Protein AF-0000000085154496 (afdb_homodimer)

Secondary structure (DSSP, 8-state):
--HHHHHHH--EEEEEEEE-TT--EEEEEEPPPEEEETTEEEEEEESSHHHHHHHH--EEEEEEEESSSTT-EEEEEEEEEEEE--HHHHHHH-----TTS-TTS-EEEEEEEEEEEEESSSS-B----/--HHHHHHH--EEEEEEEE-TT--EEEEEEPPPEEEETTEEEEEEESSHHHHHHHH--EEEEEEEESSSTT-EEEEEEEEEEEE--HHHHHHH-----TTS-TTS-EEEEEEEEEEEEESSSS-B----

Organism: Desulfotalea psychrophila (strain LSv54 / DSM 12343) (NCBI:txid177439)

Solvent-accessible surface area (backbone atoms only — not comparable to full-atom values): 13845 Å² total; per-residue (Å²): 79,46,60,58,64,53,59,72,72,54,57,60,50,26,34,39,29,30,24,31,82,86,44,52,33,46,70,42,77,39,72,81,67,48,64,75,51,59,50,27,36,30,43,82,38,53,93,44,68,65,48,57,18,42,76,65,22,45,28,23,17,39,40,36,40,35,65,65,65,89,76,34,43,34,31,33,32,33,36,55,74,46,77,41,78,47,69,70,63,52,57,72,64,49,75,74,64,57,83,74,59,58,86,79,62,68,60,32,38,39,30,28,38,53,77,41,41,29,37,46,62,76,83,51,70,51,60,68,83,77,45,60,58,64,53,59,72,74,54,56,60,52,28,35,40,29,30,24,30,82,86,45,52,32,46,70,42,77,38,75,83,66,47,65,75,50,58,50,27,34,30,41,81,39,53,93,44,68,65,48,56,17,41,74,64,22,44,30,23,18,40,39,36,41,35,66,65,66,88,75,34,43,34,31,34,32,31,3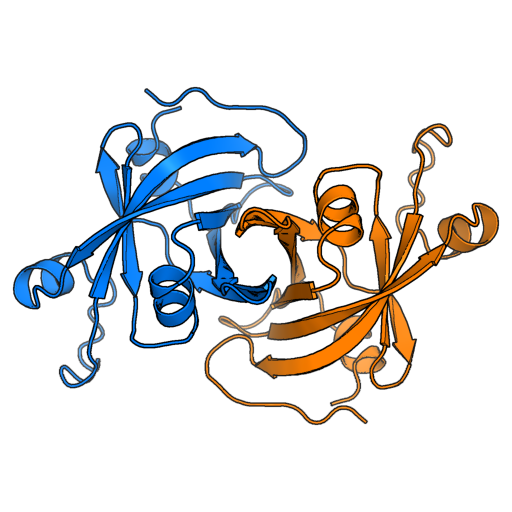6,55,74,48,77,42,78,47,69,70,62,51,57,73,65,48,74,74,63,57,84,74,59,58,85,79,62,66,61,34,39,38,32,28,37,53,75,43,38,29,35,46,61,77,81,50,69,53,60,68,83

Nearest PDB structures (foldseek):
  7kpz-assembly1_A  TM=7.756E-01  e=5.131E-07  Streptococcus sp.
  2ig6-assembly1_B  TM=7.114E-01  e=1.229E-04  Clostridium acetobutylicum
  2ig6-assembly1_A  TM=6.882E-01  e=1.046E-04  Clostridium acetobutylicum
  5jab-assembly2_D  TM=7.116E-01  e=4.228E-04  Mycobacterium tuberculosis H37Rv
  3u5w-assembly1_A-2  TM=7.038E-01  e=1.619E-03  Brucella abortus 2308

InterPro domains:
  IPR012349 FMN-binding split barrel [G3DSA:2.30.110.10] (1-121)

Structure (mmCIF, N/CA/C/O backbone):
data_AF-0000000085154496-model_v1
#
loop_
_entity.id
_entity.type
_entity.pdbx_description
1 polymer 'Uncharacterized protein'
#
loop_
_atom_site.group_PDB
_atom_site.id
_atom_site.type_symbol
_atom_site.label_atom_id
_atom_site.label_alt_id
_atom_site.label_comp_id
_atom_site.label_asym_id
_atom_site.label_entity_id
_atom_site.label_seq_id
_atom_site.pdbx_PDB_ins_code
_atom_site.Cartn_x
_atom_site.Cartn_y
_atom_site.Cartn_z
_atom_site.occupancy
_atom_site.B_iso_or_equiv
_atom_site.auth_seq_id
_atom_site.auth_comp_id
_atom_site.auth_asym_id
_atom_site.auth_atom_id
_atom_site.pdbx_PDB_model_num
ATOM 1 N N . MET A 1 1 ? 4.945 5.125 21.312 1 95.12 1 MET A N 1
ATOM 2 C CA . MET A 1 1 ? 5.715 5.746 20.25 1 95.12 1 MET A CA 1
ATOM 3 C C . MET A 1 1 ? 5.266 7.184 20.016 1 95.12 1 MET A C 1
ATOM 5 O O . MET A 1 1 ? 4.07 7.477 20.047 1 95.12 1 MET A O 1
ATOM 9 N N . ARG A 1 2 ? 6.227 8.141 19.797 1 97.06 2 ARG A N 1
ATOM 10 C CA . ARG A 1 2 ? 5.938 9.508 19.375 1 97.06 2 ARG A CA 1
ATOM 11 C C . ARG A 1 2 ? 6.152 9.672 17.875 1 97.06 2 ARG A C 1
ATOM 13 O O . ARG A 1 2 ? 7.289 9.703 17.406 1 97.06 2 ARG A O 1
ATOM 20 N N . LEU A 1 3 ? 5.02 9.875 17.141 1 98 3 LEU A N 1
ATOM 21 C CA . LEU A 1 3 ? 5.082 9.883 15.688 1 98 3 LEU A CA 1
ATOM 22 C C . LEU A 1 3 ? 5.977 11.016 15.195 1 98 3 LEU A C 1
ATOM 24 O O . LEU A 1 3 ? 6.711 10.852 14.211 1 98 3 LEU A O 1
ATOM 28 N N . GLN A 1 4 ? 5.859 12.172 15.828 1 97.31 4 GLN A N 1
ATOM 29 C CA . GLN A 1 4 ? 6.652 13.328 15.422 1 97.31 4 GLN A CA 1
ATOM 30 C C . GLN A 1 4 ? 8.148 13.008 15.445 1 97.31 4 GLN A C 1
ATOM 32 O O . GLN A 1 4 ? 8.867 13.336 14.508 1 97.31 4 GLN A O 1
ATOM 37 N N . GLU A 1 5 ? 8.625 12.461 16.547 1 96.88 5 GLU A N 1
ATOM 38 C CA . GLU A 1 5 ? 10.031 12.094 16.688 1 96.88 5 GLU A CA 1
ATOM 39 C C . GLU A 1 5 ? 10.422 10.992 15.695 1 96.88 5 GLU A C 1
ATOM 41 O O . GLU A 1 5 ? 11.508 11.023 15.117 1 96.88 5 GLU A O 1
ATOM 46 N N . TYR A 1 6 ? 9.516 10.023 15.57 1 96.75 6 TYR A N 1
ATOM 47 C CA . TYR A 1 6 ? 9.781 8.898 14.672 1 96.75 6 TYR A CA 1
ATOM 48 C C . TYR A 1 6 ? 10.031 9.391 13.25 1 96.75 6 TYR A C 1
ATOM 50 O O . TYR A 1 6 ? 11.07 9.078 12.656 1 96.75 6 TYR A O 1
ATOM 58 N N . PHE A 1 7 ? 9.164 10.211 12.711 1 96.88 7 PHE A N 1
ATOM 59 C CA . PHE A 1 7 ? 9.266 10.609 11.312 1 96.88 7 PHE A CA 1
ATOM 60 C C . PHE A 1 7 ? 10.328 11.688 11.125 1 96.88 7 PHE A C 1
ATOM 62 O O . PHE A 1 7 ? 10.875 11.844 10.031 1 96.88 7 PHE A O 1
ATOM 69 N N . ALA A 1 8 ? 10.586 12.477 12.117 1 93.62 8 ALA A N 1
ATOM 70 C CA . ALA A 1 8 ? 11.633 13.492 12.023 1 93.62 8 ALA A CA 1
ATOM 71 C C . ALA A 1 8 ? 13 12.859 11.797 1 93.62 8 ALA A C 1
ATOM 73 O O . ALA A 1 8 ? 13.844 13.422 11.094 1 93.62 8 ALA A O 1
ATOM 74 N N . GLY A 1 9 ? 13.211 11.719 12.281 1 89.56 9 GLY A N 1
ATOM 75 C CA . GLY A 1 9 ? 14.539 11.125 12.297 1 89.56 9 GLY A CA 1
ATOM 76 C C . GLY A 1 9 ? 14.719 10.039 11.25 1 89.56 9 GLY A C 1
ATOM 77 O O . GLY A 1 9 ? 15.828 9.57 11.016 1 89.56 9 GLY A O 1
ATOM 78 N N . GLN A 1 10 ? 13.727 9.703 10.594 1 90.69 10 GLN A N 1
ATOM 79 C CA . GLN A 1 10 ? 13.828 8.531 9.734 1 90.69 10 GLN A CA 1
ATOM 80 C C . GLN A 1 10 ? 13.758 8.93 8.258 1 90.69 10 GLN A C 1
ATOM 82 O O . GLN A 1 10 ? 13 9.82 7.887 1 90.69 10 GLN A O 1
ATOM 87 N N . SER A 1 11 ? 14.617 8.289 7.496 1 94 11 SER A N 1
ATOM 88 C CA . SER A 1 11 ? 14.469 8.312 6.043 1 94 11 SER A CA 1
ATOM 89 C C . SER A 1 11 ? 13.891 7.008 5.523 1 94 11 SER A C 1
ATOM 91 O O . SER A 1 11 ? 14.055 5.957 6.152 1 94 11 SER A O 1
ATOM 93 N N . GLY A 1 12 ? 13.148 7.113 4.488 1 94.62 12 GLY A N 1
ATOM 94 C CA . GLY A 1 12 ? 12.531 5.914 3.947 1 94.62 12 GLY A CA 1
ATOM 95 C C . GLY A 1 12 ? 11.5 6.207 2.869 1 94.62 12 GLY A C 1
ATOM 96 O O . GLY A 1 12 ? 11.539 7.266 2.242 1 94.62 12 GLY A O 1
ATOM 97 N N . VAL A 1 13 ? 10.719 5.262 2.584 1 95.06 13 VAL A N 1
ATOM 98 C CA . VAL A 1 13 ? 9.695 5.387 1.552 1 95.06 13 VAL A CA 1
ATOM 99 C C . VAL A 1 13 ? 8.32 5.113 2.154 1 95.06 13 VAL A C 1
ATOM 101 O O . VAL A 1 13 ? 8.148 4.172 2.934 1 95.06 13 VAL A O 1
ATOM 104 N N . GLY A 1 14 ? 7.379 5.977 1.82 1 97.19 14 GLY A N 1
ATOM 105 C CA . GLY A 1 14 ? 6.008 5.828 2.287 1 97.19 14 GLY A CA 1
ATOM 106 C C . GLY A 1 14 ? 5.043 5.438 1.187 1 97.19 14 GLY A C 1
ATOM 107 O O . GLY A 1 14 ? 5.184 5.875 0.043 1 97.19 14 GLY A O 1
ATOM 108 N N . VAL A 1 15 ? 4.078 4.648 1.539 1 98.5 15 VAL A N 1
ATOM 109 C CA . VAL A 1 15 ? 3.016 4.219 0.638 1 98.5 15 VAL A CA 1
ATOM 110 C C . VAL A 1 15 ? 1.657 4.445 1.299 1 98.5 15 VAL A C 1
ATOM 112 O O . VAL A 1 15 ? 1.413 3.963 2.408 1 98.5 15 VAL A O 1
ATOM 115 N N . ILE A 1 16 ? 0.771 5.16 0.687 1 98.88 16 ILE A N 1
ATOM 116 C CA . ILE A 1 16 ? -0.602 5.277 1.165 1 98.88 16 ILE A CA 1
ATOM 117 C C . ILE A 1 16 ? -1.521 4.398 0.321 1 98.88 16 ILE A C 1
ATOM 119 O O . ILE A 1 16 ? -1.369 4.324 -0.901 1 98.88 16 ILE A O 1
ATOM 123 N N . SER A 1 17 ? -2.355 3.693 0.937 1 98.94 17 SER A N 1
ATOM 124 C CA . SER A 1 17 ? -3.328 2.834 0.273 1 98.94 17 SER A CA 1
ATOM 125 C C . SER A 1 17 ? -4.754 3.232 0.632 1 98.94 17 SER A C 1
ATOM 127 O O . SER A 1 17 ? -5.043 3.559 1.785 1 98.94 17 SER A O 1
ATOM 129 N N . THR A 1 18 ? -5.629 3.279 -0.323 1 98.94 18 THR A N 1
ATOM 130 C CA . THR A 1 18 ? -7.027 3.658 -0.178 1 98.94 18 THR A CA 1
ATOM 131 C C . THR A 1 18 ? -7.926 2.727 -0.986 1 98.94 18 THR A C 1
ATOM 133 O O . THR A 1 18 ? -7.441 1.939 -1.801 1 98.94 18 THR A O 1
ATOM 136 N N . ALA A 1 19 ? -9.219 2.756 -0.737 1 98.88 19 ALA A N 1
ATOM 137 C CA . ALA A 1 19 ? -10.203 2.006 -1.506 1 98.88 19 ALA A CA 1
ATOM 138 C C . ALA A 1 19 ? -11.461 2.842 -1.748 1 98.88 19 ALA A C 1
ATOM 140 O O . ALA A 1 19 ? -11.867 3.625 -0.888 1 98.88 19 ALA A O 1
ATOM 141 N N . ASN A 1 20 ? -12.016 2.635 -2.916 1 98.62 20 ASN A N 1
ATOM 142 C CA . ASN A 1 20 ? -13.305 3.281 -3.127 1 98.62 20 ASN A CA 1
ATOM 143 C C . ASN A 1 20 ? -14.453 2.428 -2.596 1 98.62 20 ASN A C 1
ATOM 145 O O . ASN A 1 20 ? -14.227 1.361 -2.021 1 98.62 20 ASN A O 1
ATOM 149 N N . ASN A 1 21 ? -15.672 2.908 -2.789 1 97.75 21 ASN A N 1
ATOM 150 C CA . ASN A 1 21 ? -16.828 2.246 -2.207 1 97.75 21 ASN A CA 1
ATOM 151 C C . ASN A 1 21 ? -17.172 0.957 -2.947 1 97.75 21 ASN A C 1
ATOM 153 O O . ASN A 1 21 ? -17.984 0.16 -2.477 1 97.75 21 ASN A O 1
ATOM 157 N N . LYS A 1 22 ? -16.594 0.706 -4.094 1 97.44 22 LYS A N 1
ATOM 158 C CA . LYS A 1 22 ? -16.797 -0.536 -4.836 1 97.44 22 LYS A CA 1
ATOM 159 C C . LYS A 1 22 ? -15.742 -1.579 -4.453 1 97.44 22 LYS A C 1
ATOM 161 O O . LYS A 1 22 ? -15.75 -2.691 -4.984 1 97.44 22 LYS A O 1
ATOM 166 N N . GLY A 1 23 ? -14.797 -1.185 -3.584 1 97.88 23 GLY A N 1
ATOM 167 C CA . GLY A 1 23 ? -13.781 -2.104 -3.098 1 97.88 23 GLY A CA 1
ATOM 168 C C . GLY A 1 23 ? -12.508 -2.068 -3.918 1 97.88 23 GLY A C 1
ATOM 169 O O . GLY A 1 23 ? -11.562 -2.816 -3.643 1 97.88 23 GLY A O 1
ATOM 170 N N . GLU A 1 24 ? -12.445 -1.211 -4.934 1 98.69 24 GLU A N 1
ATOM 171 C CA . GLU A 1 24 ? -11.219 -1.093 -5.715 1 98.69 24 GLU A CA 1
ATOM 172 C C . GLU A 1 24 ? -10.117 -0.402 -4.914 1 98.69 24 GLU A C 1
ATOM 174 O O . GLU A 1 24 ? -10.328 0.688 -4.375 1 98.69 24 GLU A O 1
ATOM 179 N N . VAL A 1 25 ? -8.992 -1.021 -4.887 1 98.81 25 VAL A N 1
ATOM 180 C CA . VAL A 1 25 ? -7.914 -0.577 -4.012 1 98.81 25 VAL A CA 1
ATOM 181 C C . VAL A 1 25 ? -6.848 0.142 -4.832 1 98.81 25 VAL A C 1
ATOM 183 O O . VAL A 1 25 ? -6.547 -0.261 -5.961 1 98.81 25 VAL A O 1
ATOM 186 N N . ASN A 1 26 ? -6.285 1.202 -4.281 1 98.81 26 ASN A N 1
ATOM 187 C CA . ASN A 1 26 ? -5.211 1.992 -4.875 1 98.81 26 ASN A CA 1
ATOM 188 C C . ASN A 1 26 ? -4.055 2.184 -3.898 1 98.81 26 ASN A C 1
ATOM 190 O O . ASN A 1 26 ? -4.27 2.322 -2.691 1 98.81 26 ASN A O 1
ATOM 194 N N . SER A 1 27 ? -2.854 2.184 -4.395 1 98.69 27 SER A N 1
ATOM 195 C CA . SER A 1 27 ? -1.674 2.568 -3.625 1 98.69 27 SER A CA 1
ATOM 196 C C . SER A 1 27 ? -0.825 3.582 -4.383 1 98.69 27 SER A C 1
ATOM 198 O O . SER A 1 27 ? -0.772 3.559 -5.613 1 98.69 27 SER A O 1
ATOM 200 N N . ALA A 1 28 ? -0.175 4.406 -3.654 1 98.38 28 ALA A N 1
ATOM 201 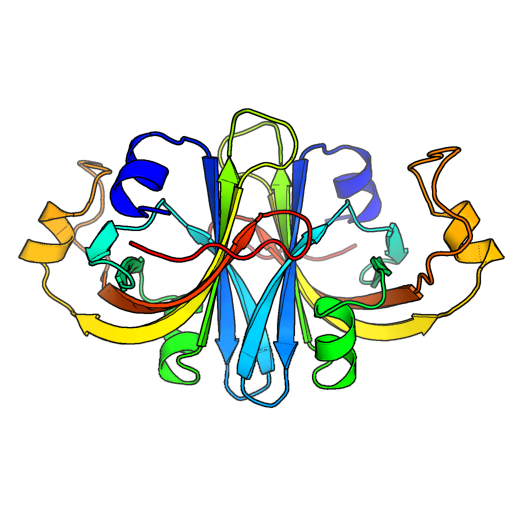C CA . ALA A 1 28 ? 0.707 5.422 -4.227 1 98.38 28 ALA A CA 1
ATOM 202 C C . ALA A 1 28 ? 1.868 5.73 -3.285 1 98.38 28 ALA A C 1
ATOM 204 O O . ALA A 1 28 ? 1.72 5.664 -2.064 1 98.38 28 ALA A O 1
ATOM 205 N N . VAL A 1 29 ? 2.998 6.066 -3.865 1 97.38 29 VAL A N 1
ATOM 206 C CA . VAL A 1 29 ? 4.121 6.539 -3.062 1 97.38 29 VAL A CA 1
ATOM 207 C C . VAL A 1 29 ? 3.805 7.914 -2.486 1 97.38 29 VAL A C 1
ATOM 209 O O . VAL A 1 29 ? 3.287 8.789 -3.191 1 97.38 29 VAL A O 1
ATOM 212 N N . TYR A 1 30 ? 4.082 8.078 -1.229 1 96.12 30 TYR A N 1
ATOM 213 C CA . TYR A 1 30 ? 3.828 9.336 -0.532 1 96.12 30 TYR A CA 1
ATOM 214 C C . TYR A 1 30 ? 5.023 9.734 0.326 1 96.12 30 TYR A C 1
ATOM 216 O O . TYR A 1 30 ? 5.75 8.875 0.829 1 96.12 30 TYR A O 1
ATOM 224 N N . ALA A 1 31 ? 5.145 11.047 0.521 1 93.38 31 ALA A N 1
ATOM 225 C CA . ALA A 1 31 ? 6.133 11.57 1.456 1 93.38 31 ALA A CA 1
ATOM 226 C C . ALA A 1 31 ? 5.781 11.203 2.895 1 93.38 31 ALA A C 1
ATOM 228 O O . ALA A 1 31 ? 4.703 10.664 3.158 1 93.38 31 ALA A O 1
ATOM 229 N N . LYS A 1 32 ? 6.773 11.461 3.73 1 96.69 32 LYS A N 1
ATOM 230 C CA . LYS A 1 32 ? 6.457 11.359 5.152 1 96.69 32 LYS A CA 1
ATOM 231 C C . LYS A 1 32 ? 5.316 12.305 5.531 1 96.69 32 LYS A C 1
ATOM 233 O O . LYS A 1 32 ? 5.238 13.422 5.023 1 96.69 32 LYS A O 1
ATOM 238 N N . PRO A 1 33 ? 4.512 11.875 6.484 1 97.88 33 PRO A N 1
ATOM 239 C CA . PRO A 1 33 ? 3.391 12.727 6.875 1 97.88 33 PRO A CA 1
ATOM 240 C C . PRO A 1 33 ? 3.828 13.922 7.727 1 97.88 33 PRO A C 1
ATOM 242 O O . PRO A 1 33 ? 4.922 13.906 8.297 1 97.88 33 PRO A O 1
ATOM 245 N N . HIS A 1 34 ? 2.986 14.938 7.695 1 97.31 34 HIS A N 1
ATOM 246 C CA . HIS A 1 34 ? 3.045 15.969 8.727 1 97.31 34 HIS A CA 1
ATOM 247 C C . HIS A 1 34 ? 2.32 15.516 9.992 1 97.31 34 HIS A C 1
ATOM 249 O O . HIS A 1 34 ? 1.107 15.297 9.977 1 97.31 34 HIS A O 1
ATOM 255 N N . VAL A 1 35 ? 3.09 15.375 11.055 1 98 35 VAL A N 1
ATOM 256 C CA . VAL A 1 35 ? 2.469 14.977 12.312 1 98 35 VAL A CA 1
ATOM 257 C C . VAL A 1 35 ? 1.826 16.188 12.984 1 98 35 VAL A C 1
ATOM 259 O O . VAL A 1 35 ? 2.506 17.188 13.266 1 98 35 VAL A O 1
ATOM 262 N N . THR A 1 36 ? 0.545 16.109 13.227 1 97.25 36 THR A N 1
ATOM 263 C CA . THR A 1 36 ? -0.193 17.281 13.68 1 97.25 36 THR A CA 1
ATOM 264 C C . THR A 1 36 ? -0.693 17.094 15.109 1 97.25 36 THR A C 1
ATOM 266 O O . THR A 1 36 ? -1.376 17.953 15.656 1 97.25 36 THR A O 1
ATOM 269 N N . GLY A 1 37 ? -0.519 15.977 15.711 1 96.75 37 GLY A N 1
ATOM 270 C CA . GLY A 1 37 ? -0.9 15.617 17.062 1 96.75 37 GLY A CA 1
ATOM 271 C C . GLY A 1 37 ? -0.456 14.227 17.469 1 96.75 37 GLY A C 1
ATOM 272 O O . GLY A 1 37 ? 0.236 13.547 16.703 1 96.75 37 GLY A O 1
ATOM 273 N N . LYS A 1 38 ? -0.873 13.82 18.641 1 96.44 38 LYS A N 1
ATOM 274 C CA . LYS A 1 38 ? -0.516 12.508 19.172 1 96.44 38 LYS A CA 1
ATOM 275 C C . LYS A 1 38 ? -0.965 11.398 18.234 1 96.44 38 LYS A C 1
ATOM 277 O O . LYS A 1 38 ? -0.195 10.484 17.938 1 96.44 38 LYS A O 1
ATOM 282 N N . ASN A 1 39 ? -2.182 11.445 17.781 1 97.94 39 ASN A N 1
ATOM 283 C CA . ASN A 1 39 ? -2.738 10.438 16.891 1 97.94 39 ASN A CA 1
ATOM 284 C C . ASN A 1 39 ? -3.281 11.055 15.609 1 97.94 39 ASN A C 1
ATOM 286 O O . ASN A 1 39 ? -4.32 10.633 15.102 1 97.94 39 ASN A O 1
ATOM 290 N N . SER A 1 40 ? -2.641 12.094 15.172 1 98.44 40 SER A N 1
ATOM 291 C CA . SER A 1 40 ? -3.131 12.766 13.977 1 98.44 40 SER A CA 1
ATOM 292 C C . SER A 1 40 ? -1.986 13.117 13.031 1 98.44 40 SER A C 1
ATOM 294 O O . SER A 1 40 ? -0.939 13.602 13.461 1 98.44 40 SER A O 1
ATOM 296 N N . ILE A 1 41 ? -2.205 12.883 11.781 1 98.69 41 ILE A N 1
ATOM 297 C CA . ILE A 1 41 ? -1.228 13.195 10.742 1 98.69 41 ILE A CA 1
ATOM 298 C C . ILE A 1 41 ? -1.932 13.828 9.539 1 98.69 41 ILE A C 1
ATOM 300 O O . ILE A 1 41 ? -3.16 13.789 9.445 1 98.69 41 ILE A O 1
ATOM 304 N N . ALA A 1 42 ? -1.148 14.383 8.625 1 98.38 42 ALA A N 1
ATOM 305 C CA . ALA A 1 42 ? -1.705 15 7.426 1 98.38 42 ALA A CA 1
ATOM 306 C C . ALA A 1 42 ? -0.783 14.797 6.227 1 98.38 42 ALA A C 1
ATOM 308 O O . ALA A 1 42 ? 0.433 14.664 6.383 1 98.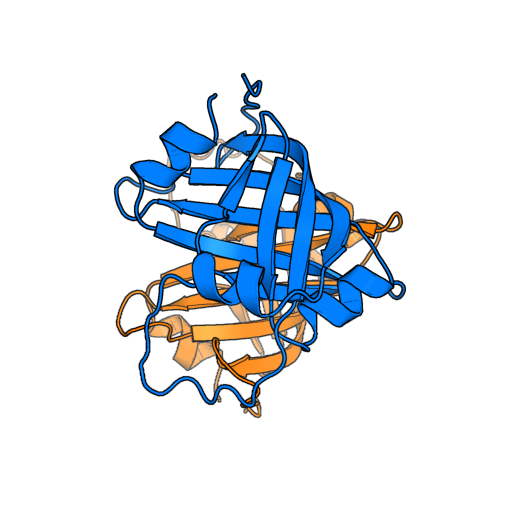38 42 ALA A O 1
ATOM 309 N N . PHE A 1 43 ? -1.354 14.742 5.07 1 97.94 43 PHE A N 1
ATOM 310 C CA . PHE A 1 43 ? -0.643 14.688 3.801 1 97.94 43 PHE A CA 1
ATOM 311 C C . PHE A 1 43 ? -1.111 15.797 2.869 1 97.94 43 PHE A C 1
ATOM 313 O O . PHE A 1 43 ? -2.305 16.109 2.809 1 97.94 43 PHE A O 1
ATOM 320 N N . VAL A 1 44 ? -0.178 16.391 2.184 1 95.62 44 VAL A N 1
ATOM 321 C CA . VAL A 1 44 ? -0.531 17.203 1.025 1 95.62 44 VAL A CA 1
ATOM 322 C C . VAL A 1 44 ? -0.753 16.297 -0.19 1 95.62 44 VAL A C 1
ATOM 324 O O . VAL A 1 44 ? 0.122 15.516 -0.555 1 95.62 44 VAL A O 1
ATOM 327 N N . THR A 1 45 ? -1.906 16.312 -0.719 1 94.75 45 THR A N 1
ATOM 328 C CA . THR A 1 45 ? -2.277 15.414 -1.811 1 94.75 45 THR A CA 1
ATOM 329 C C . THR A 1 45 ? -2.768 16.203 -3.018 1 94.75 45 THR A C 1
ATOM 331 O O . THR A 1 45 ? -3.277 17.328 -2.869 1 94.75 45 THR A O 1
ATOM 334 N N . ARG A 1 46 ? -2.543 15.727 -4.188 1 93.75 46 ARG A N 1
ATOM 335 C CA . ARG A 1 46 ? -3.133 16.281 -5.406 1 93.75 46 ARG A CA 1
ATOM 336 C C . ARG A 1 46 ? -4.488 15.633 -5.688 1 93.75 46 ARG A C 1
ATOM 338 O O . ARG A 1 46 ? -4.91 14.719 -4.98 1 93.75 46 ARG A O 1
ATOM 345 N N . ASP A 1 47 ? -5.164 16.297 -6.723 1 95 47 ASP A N 1
ATOM 346 C CA . ASP A 1 47 ? -6.469 15.781 -7.121 1 95 47 ASP A CA 1
ATOM 347 C C . ASP A 1 47 ? -6.32 14.555 -8.008 1 95 47 ASP A C 1
ATOM 349 O O . ASP A 1 47 ? -6.473 14.633 -9.227 1 95 47 ASP A O 1
ATOM 353 N N . LYS A 1 48 ? -6.047 13.43 -7.359 1 96.38 48 LYS A N 1
ATOM 354 C CA . LYS A 1 48 ? -5.852 12.148 -8.023 1 96.38 48 LYS A CA 1
ATOM 355 C C . LYS A 1 48 ? -6.672 11.047 -7.348 1 96.38 48 LYS A C 1
ATOM 357 O O . LYS A 1 48 ? -7.633 11.336 -6.629 1 96.38 48 LYS A O 1
ATOM 362 N N . LEU A 1 49 ? -6.398 9.875 -7.66 1 97.88 49 LEU A N 1
ATOM 363 C CA . LEU A 1 49 ? -7.238 8.742 -7.285 1 97.88 49 LEU A CA 1
ATOM 364 C C . LEU A 1 49 ? -7.266 8.562 -5.77 1 97.88 49 LEU A C 1
ATOM 366 O O . LEU A 1 49 ? -8.297 8.203 -5.199 1 97.88 49 LEU A O 1
ATOM 370 N N . THR A 1 50 ? -6.125 8.805 -5.09 1 98.44 50 THR A N 1
ATOM 371 C CA . THR A 1 50 ? -6.082 8.695 -3.637 1 98.44 50 THR A CA 1
ATOM 372 C C . THR A 1 50 ? -7.148 9.586 -3 1 98.44 50 THR A C 1
ATOM 374 O O . THR A 1 50 ? -7.93 9.125 -2.168 1 98.44 50 THR A O 1
ATOM 377 N N . ARG A 1 51 ? -7.168 10.789 -3.424 1 98.12 51 ARG A N 1
ATOM 378 C CA . ARG A 1 51 ? -8.148 11.719 -2.883 1 98.12 51 ARG A CA 1
ATOM 379 C C . ARG A 1 51 ? -9.57 11.305 -3.256 1 98.12 51 ARG A C 1
ATOM 381 O O . ARG A 1 51 ? -10.477 11.352 -2.422 1 98.12 51 ARG A O 1
ATOM 388 N N . ALA A 1 52 ? -9.781 10.977 -4.516 1 98.38 52 ALA A N 1
ATOM 389 C CA . ALA A 1 52 ? -11.102 10.547 -4.965 1 98.38 52 ALA A CA 1
ATOM 390 C C . ALA A 1 52 ? -11.625 9.391 -4.109 1 98.38 52 ALA A C 1
ATOM 392 O O . ALA A 1 52 ? -12.789 9.391 -3.705 1 98.38 52 ALA A O 1
ATOM 393 N N . ASN A 1 53 ? -10.766 8.43 -3.852 1 98.81 53 ASN A N 1
ATOM 394 C CA . ASN A 1 53 ? -11.156 7.309 -2.998 1 98.81 53 ASN A CA 1
ATOM 395 C C . ASN A 1 53 ? -11.555 7.781 -1.603 1 98.81 53 ASN A C 1
ATOM 397 O O . ASN A 1 53 ? -12.555 7.32 -1.048 1 98.81 53 ASN A O 1
ATOM 401 N N . LEU A 1 54 ? -10.758 8.688 -1.061 1 98.75 54 LEU A N 1
ATOM 402 C CA . LEU A 1 54 ? -10.977 9.148 0.306 1 98.75 54 LEU A CA 1
ATOM 403 C C . LEU A 1 54 ? -12.289 9.914 0.415 1 98.75 54 LEU A C 1
ATOM 405 O O . LEU A 1 54 ? -12.906 9.953 1.484 1 98.75 54 LEU A O 1
ATOM 409 N N . GLN A 1 55 ? -12.75 10.484 -0.687 1 98.12 55 GLN A N 1
ATOM 410 C CA . GLN A 1 55 ? -14.039 11.172 -0.701 1 98.12 55 GLN A CA 1
ATOM 411 C C . GLN A 1 55 ? -15.195 10.172 -0.592 1 98.12 55 GLN A C 1
ATOM 413 O O . GLN A 1 55 ? -16.297 10.531 -0.168 1 98.12 55 GLN A O 1
ATOM 418 N N . GLU A 1 56 ? -14.984 8.922 -0.954 1 98.31 56 GLU A N 1
ATOM 419 C CA . GLU A 1 56 ? -15.992 7.867 -0.901 1 98.31 56 GLU A CA 1
ATOM 420 C C . GLU A 1 56 ? -15.828 7.004 0.347 1 98.31 56 GLU A C 1
ATOM 422 O O . GLU A 1 56 ? -16.812 6.586 0.956 1 98.31 56 GLU A O 1
ATOM 427 N N . ASN A 1 57 ? -14.648 6.676 0.658 1 98.69 57 ASN A N 1
ATOM 428 C CA . ASN A 1 57 ? -14.234 5.832 1.773 1 98.69 57 ASN A CA 1
ATOM 429 C C . ASN A 1 57 ? -13.102 6.473 2.57 1 98.69 57 ASN A C 1
ATOM 431 O O . ASN A 1 57 ? -11.961 6.52 2.109 1 98.69 57 ASN A O 1
ATOM 435 N N . VAL A 1 58 ? -13.383 6.832 3.795 1 98.81 58 VAL A N 1
ATOM 436 C CA . VAL A 1 58 ? -12.484 7.703 4.551 1 98.81 58 VAL A CA 1
ATOM 437 C C . VAL A 1 58 ? -11.352 6.875 5.152 1 98.81 58 VAL A C 1
ATOM 439 O O . VAL A 1 58 ? -10.461 7.422 5.809 1 98.81 58 VAL A O 1
ATOM 442 N N . LYS A 1 59 ? -11.383 5.562 4.949 1 98.94 59 LYS A N 1
ATOM 443 C CA . LYS A 1 59 ? -10.352 4.695 5.516 1 98.94 59 LYS A CA 1
ATOM 444 C C . LYS A 1 59 ? -9.125 4.641 4.609 1 98.94 59 LYS A C 1
ATOM 446 O O . LYS A 1 59 ? -9.25 4.602 3.385 1 98.94 59 LYS A O 1
ATOM 451 N N . ALA A 1 60 ? -7.945 4.598 5.211 1 98.94 60 ALA A N 1
ATOM 452 C CA . ALA A 1 60 ? -6.68 4.465 4.492 1 98.94 60 ALA A CA 1
ATOM 453 C C . ALA A 1 60 ? -5.648 3.717 5.328 1 98.94 60 ALA A C 1
ATOM 455 O O . ALA A 1 60 ? -5.879 3.445 6.512 1 98.94 60 ALA A O 1
ATOM 456 N N . ASN A 1 61 ? -4.648 3.275 4.723 1 98.94 61 ASN A N 1
ATOM 457 C CA . ASN A 1 61 ? -3.459 2.725 5.367 1 98.94 61 ASN A CA 1
ATOM 458 C C . ASN A 1 61 ? -2.186 3.406 4.875 1 98.94 61 ASN A C 1
ATOM 460 O O . ASN A 1 61 ? -2.055 3.697 3.684 1 98.94 61 ASN A O 1
ATOM 464 N N . TYR A 1 62 ? -1.325 3.752 5.695 1 98.94 62 TYR A N 1
ATOM 465 C CA . TYR A 1 62 ? -0.011 4.289 5.359 1 98.94 62 TYR A CA 1
ATOM 466 C C . TYR A 1 62 ? 1.099 3.377 5.871 1 98.94 62 TYR A C 1
ATOM 468 O O . TYR A 1 62 ? 1.155 3.068 7.062 1 98.94 62 TYR A O 1
ATOM 476 N N . LEU A 1 63 ? 1.881 2.893 4.996 1 98.81 63 LEU A N 1
ATOM 477 C CA . LEU A 1 63 ? 3.02 2.027 5.281 1 98.81 63 LEU A CA 1
ATOM 478 C C . LEU A 1 63 ? 4.332 2.744 4.988 1 98.81 63 LEU A C 1
ATOM 480 O O . LEU A 1 63 ? 4.512 3.299 3.902 1 98.81 63 LEU A O 1
ATOM 484 N N . PHE A 1 64 ? 5.254 2.855 5.992 1 98.31 64 PHE A N 1
ATOM 485 C CA . PHE A 1 64 ? 6.547 3.512 5.855 1 98.31 64 PHE A CA 1
ATOM 486 C C . PHE A 1 64 ? 7.684 2.52 6.074 1 98.31 64 PHE A C 1
ATOM 488 O O . PHE A 1 64 ? 7.766 1.883 7.125 1 98.31 64 PHE A O 1
ATOM 495 N N . ILE A 1 65 ? 8.523 2.367 5.059 1 97.12 65 ILE A N 1
ATOM 496 C CA . ILE A 1 65 ? 9.688 1.488 5.129 1 97.12 65 ILE A CA 1
ATOM 497 C C . ILE A 1 65 ? 10.945 2.318 5.355 1 97.12 65 ILE A C 1
ATOM 499 O O . ILE A 1 65 ? 11.312 3.145 4.512 1 97.12 65 ILE A O 1
ATOM 503 N N . GLU A 1 66 ? 11.586 2.068 6.441 1 96.62 66 GLU A N 1
ATOM 504 C CA . GLU A 1 66 ? 12.812 2.795 6.738 1 96.62 66 GLU A CA 1
ATOM 505 C C . GLU A 1 66 ? 13.922 2.439 5.742 1 96.62 66 GLU A C 1
ATOM 507 O O . GLU A 1 66 ? 14.047 1.284 5.332 1 96.62 66 GLU A O 1
ATOM 512 N N . LYS A 1 67 ? 14.711 3.418 5.418 1 91.94 67 LYS A N 1
ATOM 513 C CA . LYS A 1 67 ? 15.82 3.215 4.492 1 91.94 67 LYS A CA 1
ATOM 514 C C . LYS A 1 67 ? 16.875 2.277 5.09 1 91.94 67 LYS A C 1
ATOM 516 O O . LYS A 1 67 ? 17.438 1.44 4.383 1 91.94 67 LYS A O 1
ATOM 521 N N . GLU A 1 68 ? 17.109 2.551 6.309 1 86.12 68 GLU A N 1
ATOM 522 C CA . GLU A 1 68 ? 18.109 1.742 6.992 1 86.12 68 GLU A CA 1
ATOM 523 C C . GLU A 1 68 ? 17.469 0.604 7.777 1 86.12 68 GLU A C 1
ATOM 525 O O . GLU A 1 68 ? 16.375 0.758 8.312 1 86.12 68 GLU A O 1
ATOM 530 N N . GLY A 1 69 ? 18.172 -0.484 7.844 1 80.25 69 GLY A N 1
ATOM 531 C CA . GLY A 1 69 ? 17.688 -1.639 8.586 1 80.25 69 GLY A CA 1
ATOM 532 C C . GLY A 1 69 ? 16.828 -2.57 7.742 1 80.25 69 GLY A C 1
ATOM 533 O O . GLY A 1 69 ? 16.203 -2.143 6.77 1 80.25 69 GLY A O 1
ATOM 534 N N . ASP A 1 70 ? 16.891 -3.77 8 1 81.12 70 ASP A N 1
ATOM 535 C CA . ASP A 1 70 ? 16.156 -4.766 7.23 1 81.12 70 ASP A CA 1
ATOM 536 C C . ASP A 1 70 ? 14.695 -4.824 7.66 1 81.12 70 ASP A C 1
ATOM 538 O O . ASP A 1 70 ? 14.383 -5.305 8.75 1 81.12 70 ASP A O 1
ATOM 542 N N . PHE A 1 71 ? 13.789 -4.25 6.77 1 87.62 71 PHE A N 1
ATOM 543 C CA . PHE A 1 71 ? 12.336 -4.344 6.871 1 87.62 71 PHE A CA 1
ATOM 544 C C . PHE A 1 71 ? 11.844 -3.723 8.18 1 87.62 71 PHE A C 1
ATOM 546 O O . PHE A 1 71 ? 11.047 -4.328 8.898 1 87.62 71 PHE A O 1
ATOM 553 N N . LYS A 1 72 ? 12.477 -2.639 8.547 1 94.75 72 LYS A N 1
ATOM 554 C CA . LYS A 1 72 ? 11.969 -1.814 9.633 1 94.75 72 LYS A CA 1
ATOM 555 C C . LYS A 1 72 ? 11.031 -0.731 9.109 1 94.75 72 LYS A C 1
ATOM 557 O O . LYS A 1 72 ? 11.156 -0.288 7.965 1 94.75 72 LYS A O 1
ATOM 562 N N . GLY A 1 73 ? 10.109 -0.371 10 1 97.5 73 GLY A N 1
ATOM 563 C CA . GLY A 1 73 ? 9.141 0.646 9.633 1 97.5 73 GLY A CA 1
ATOM 564 C C . GLY A 1 73 ? 7.855 0.564 10.438 1 97.5 73 GLY A C 1
ATOM 565 O O . GLY A 1 73 ? 7.844 0.015 11.539 1 97.5 73 GLY A O 1
ATOM 566 N N . ILE A 1 74 ? 6.852 1.154 9.859 1 98.25 74 ILE A N 1
ATOM 567 C CA . ILE A 1 74 ? 5.594 1.226 10.586 1 98.25 74 ILE A CA 1
ATOM 568 C C . ILE A 1 74 ? 4.422 1.163 9.609 1 98.25 74 ILE A C 1
ATOM 570 O O . ILE A 1 74 ? 4.559 1.541 8.445 1 98.25 74 ILE A O 1
ATOM 574 N N . ARG A 1 75 ? 3.295 0.649 10.039 1 98.81 75 ARG A N 1
ATOM 575 C CA . ARG A 1 75 ? 2.01 0.698 9.352 1 98.81 75 ARG A CA 1
ATOM 576 C C . ARG A 1 75 ? 0.971 1.443 10.18 1 98.81 75 ARG A C 1
ATOM 578 O O . ARG A 1 75 ? 0.797 1.156 11.367 1 98.81 75 ARG A O 1
ATOM 585 N N . LEU A 1 76 ? 0.327 2.338 9.578 1 98.88 76 LEU A N 1
ATOM 586 C CA . LEU A 1 76 ? -0.691 3.133 10.25 1 98.88 76 LEU A CA 1
ATOM 587 C C . LEU A 1 76 ? -2.061 2.914 9.617 1 98.88 76 LEU A C 1
ATOM 589 O O . LEU A 1 76 ? -2.205 3 8.398 1 98.88 76 LEU A O 1
ATOM 593 N N . TYR A 1 77 ? -3.01 2.58 10.391 1 98.94 77 TYR A N 1
ATOM 594 C CA . TYR A 1 77 ? -4.402 2.564 9.961 1 98.94 77 TYR A CA 1
ATOM 595 C C . TYR A 1 77 ? -5.066 3.914 10.219 1 98.94 77 TYR A C 1
ATOM 597 O O . TYR A 1 77 ? -5.055 4.418 11.344 1 98.94 77 TYR A O 1
ATOM 605 N N . LEU A 1 78 ? -5.668 4.414 9.188 1 98.94 78 LEU A N 1
ATOM 606 C CA . LEU A 1 78 ? -6.039 5.824 9.203 1 98.94 78 LEU A CA 1
ATOM 607 C C . LEU A 1 78 ? -7.523 6 8.914 1 98.94 78 LEU A C 1
ATOM 609 O O . LEU A 1 78 ? -8.102 5.23 8.141 1 98.94 78 LEU A O 1
ATOM 613 N N . THR A 1 79 ? -8.102 7.023 9.516 1 98.94 79 THR A N 1
ATOM 614 C CA . THR A 1 79 ? -9.414 7.551 9.141 1 98.94 79 THR A CA 1
ATOM 615 C C . THR A 1 79 ? -9.32 9.039 8.82 1 98.94 79 THR A C 1
ATOM 617 O O . THR A 1 79 ? -8.875 9.836 9.648 1 98.94 79 THR A O 1
ATOM 620 N N . MET A 1 80 ? -9.648 9.391 7.602 1 98.88 80 MET A N 1
ATOM 621 C CA . MET A 1 80 ? -9.656 10.797 7.215 1 98.88 80 MET A CA 1
ATOM 622 C C . MET A 1 80 ? -10.648 11.594 8.055 1 98.88 80 MET A C 1
ATOM 624 O O . MET A 1 80 ? -11.789 11.172 8.242 1 98.88 80 MET A O 1
ATOM 628 N N . THR A 1 81 ? -10.242 12.766 8.5 1 98.75 81 THR A N 1
ATOM 629 C CA . THR A 1 81 ? -11.102 13.57 9.359 1 98.75 81 THR A CA 1
ATOM 630 C C . THR A 1 81 ? -11.469 14.891 8.688 1 98.75 81 THR A C 1
ATOM 632 O O . THR A 1 81 ? -12.516 15.469 8.969 1 98.75 81 THR A O 1
ATOM 635 N N . GLU A 1 82 ? -10.539 15.359 7.84 1 98.12 82 GLU A N 1
ATOM 636 C CA . GLU A 1 82 ? -10.766 16.672 7.254 1 98.12 82 GLU A CA 1
ATOM 637 C C . GLU A 1 82 ? -9.945 16.859 5.98 1 98.12 82 GLU A C 1
ATOM 639 O O . GLU A 1 82 ? -8.867 16.281 5.84 1 98.12 82 GLU A O 1
ATOM 644 N N . GLU A 1 83 ? -10.453 17.547 5.062 1 98 83 GLU A N 1
ATOM 645 C CA . GLU A 1 83 ? -9.719 18.062 3.908 1 98 83 GLU A CA 1
ATOM 646 C C . GLU A 1 83 ? -9.727 19.578 3.887 1 98 83 GLU A C 1
ATOM 648 O O . GLU A 1 83 ? -10.773 20.203 4.055 1 98 83 GLU A O 1
ATOM 653 N N . VAL A 1 84 ? -8.539 20.125 3.674 1 96.38 84 VAL A N 1
ATOM 654 C CA . VAL A 1 84 ? -8.414 21.578 3.664 1 96.38 84 VAL A CA 1
ATOM 655 C C . VAL A 1 84 ? -7.738 22.031 2.369 1 96.38 84 VAL A C 1
ATOM 657 O O . VAL A 1 84 ? -6.75 21.438 1.937 1 96.38 84 VAL A O 1
ATOM 660 N N . GLN A 1 85 ? -8.375 23.047 1.761 1 93.88 85 GLN A N 1
ATOM 661 C CA . GLN A 1 85 ? -7.746 23.688 0.61 1 93.88 85 GLN A CA 1
ATOM 662 C C . GLN A 1 85 ? -7.277 25.094 0.956 1 93.88 85 GLN A C 1
ATOM 664 O O . GLN A 1 85 ? -7.984 26.062 0.698 1 93.88 85 GLN A O 1
ATOM 669 N N . ASP A 1 86 ? -6.227 25.234 1.617 1 91.69 86 ASP A N 1
ATOM 670 C CA . ASP A 1 86 ? -5.586 26.469 2.031 1 91.69 86 ASP A CA 1
ATOM 671 C C . ASP A 1 86 ? -4.207 26.625 1.393 1 91.69 86 ASP A C 1
ATOM 673 O O . ASP A 1 86 ? -3.225 26.062 1.885 1 91.69 86 ASP A O 1
ATOM 677 N N . LYS A 1 87 ? -4.191 27.422 0.392 1 89.25 87 LYS A N 1
ATOM 678 C CA . LYS A 1 87 ? -2.979 27.531 -0.412 1 89.25 87 LYS A CA 1
ATOM 679 C C . LYS A 1 87 ? -1.791 27.969 0.441 1 89.25 87 LYS A C 1
ATOM 681 O O . LYS A 1 87 ? -0.68 27.469 0.274 1 89.25 87 LYS A O 1
ATOM 686 N N . GLU A 1 88 ? -2.01 28.969 1.287 1 89.88 88 GLU A N 1
ATOM 687 C CA . GLU A 1 88 ? -0.928 29.469 2.123 1 89.88 88 GLU A CA 1
ATOM 688 C C . GLU A 1 88 ? -0.419 28.406 3.08 1 89.88 88 GLU A C 1
ATOM 690 O O . GLU A 1 88 ? 0.792 28.219 3.232 1 89.88 88 GLU A O 1
ATOM 695 N N . LEU A 1 89 ? -1.34 27.719 3.723 1 92.56 89 LEU A N 1
ATOM 696 C CA . LEU A 1 89 ? -0.969 26.641 4.645 1 92.56 89 LEU A CA 1
ATOM 697 C C . LEU A 1 89 ? -0.227 25.531 3.912 1 92.56 89 LEU A C 1
ATOM 699 O O . LEU A 1 89 ? 0.831 25.078 4.363 1 92.56 89 LEU A O 1
ATOM 703 N N . ILE A 1 90 ? -0.696 25.062 2.797 1 93.12 90 ILE A N 1
ATOM 704 C CA . ILE A 1 90 ? -0.111 23.984 2.006 1 93.12 90 ILE A CA 1
ATOM 705 C C . ILE A 1 90 ? 1.288 24.391 1.542 1 93.12 90 ILE A C 1
ATOM 707 O O . ILE A 1 90 ? 2.219 23.578 1.583 1 93.12 90 ILE A O 1
ATOM 711 N N . ALA A 1 91 ? 1.438 25.641 1.11 1 88.06 91 ALA A N 1
ATOM 712 C CA . ALA A 1 91 ? 2.746 26.125 0.688 1 88.06 91 ALA A CA 1
ATOM 713 C C . ALA A 1 91 ? 3.752 26.078 1.833 1 88.06 91 ALA A C 1
ATOM 715 O O . ALA A 1 91 ? 4.922 25.75 1.622 1 88.06 91 ALA A O 1
ATOM 716 N N . SER A 1 92 ? 3.334 26.391 2.99 1 89.44 92 SER A N 1
ATOM 717 C CA . SER A 1 92 ? 4.219 26.406 4.148 1 89.44 92 SER A CA 1
ATOM 718 C C . SER A 1 92 ? 4.656 24.984 4.523 1 89.44 92 SER A C 1
ATOM 720 O O . SER A 1 92 ? 5.695 24.797 5.156 1 89.44 92 SER A O 1
ATOM 722 N N . LEU A 1 93 ? 3.859 24.031 4.199 1 88.56 93 LEU A N 1
ATOM 723 C CA . LEU A 1 93 ? 4.133 22.641 4.535 1 88.56 93 LEU A CA 1
ATOM 724 C C . LEU A 1 93 ? 4.953 21.969 3.438 1 88.56 93 LEU A C 1
ATOM 726 O O . LEU A 1 93 ? 5.562 20.922 3.666 1 88.56 93 LEU A O 1
ATOM 730 N N . SER A 1 94 ? 4.855 22.562 2.27 1 78.12 94 SER A N 1
ATOM 731 C CA . SER A 1 94 ? 5.492 21.906 1.127 1 78.12 94 SER A CA 1
ATOM 732 C C . SER A 1 94 ? 7.012 21.922 1.261 1 78.12 94 SER A C 1
ATOM 734 O O . SER A 1 94 ? 7.602 22.969 1.557 1 78.12 94 SER A O 1
ATOM 736 N N . ARG A 1 95 ? 7.566 20.859 1.476 1 66.44 95 ARG A N 1
ATOM 737 C CA . ARG A 1 95 ? 9.008 20.719 1.632 1 66.44 95 ARG A CA 1
ATOM 738 C C . ARG A 1 95 ? 9.727 20.906 0.302 1 66.44 95 ARG A C 1
ATOM 740 O O . ARG A 1 95 ? 10.891 21.328 0.273 1 66.44 95 ARG A O 1
ATOM 747 N N . ARG A 1 96 ? 9.242 20.391 -0.792 1 56.81 96 ARG A N 1
ATOM 748 C CA . ARG A 1 96 ? 9.922 20.562 -2.072 1 56.81 96 ARG A CA 1
ATOM 749 C C . ARG A 1 96 ? 9.688 21.953 -2.641 1 56.81 96 ARG A C 1
ATOM 751 O O . ARG A 1 96 ? 8.547 22.422 -2.695 1 56.81 96 ARG A O 1
ATOM 758 N N . THR A 1 97 ? 10.539 22.781 -2.18 1 47.41 97 THR A N 1
ATOM 759 C CA . THR A 1 97 ? 10.555 24.109 -2.801 1 47.41 97 THR A CA 1
ATOM 760 C C . THR A 1 97 ? 10.633 23.984 -4.32 1 47.41 97 THR A C 1
ATOM 762 O O . THR A 1 97 ? 11.055 24.922 -5 1 47.41 97 THR A O 1
ATOM 765 N N . SER A 1 98 ? 10.242 22.922 -4.828 1 44.88 98 SER A N 1
ATOM 766 C CA . SER A 1 98 ? 10.602 23.078 -6.234 1 44.88 98 SER A CA 1
ATOM 767 C C . SER A 1 98 ? 10.086 24.406 -6.785 1 44.88 98 SER A C 1
ATOM 769 O O . SER A 1 98 ? 8.891 24.688 -6.691 1 44.88 98 SER A O 1
ATOM 771 N N . ALA A 1 99 ? 10.898 25.297 -6.766 1 43.72 99 ALA A N 1
ATOM 772 C CA . ALA A 1 99 ? 10.719 26.547 -7.52 1 43.72 99 ALA A CA 1
ATOM 773 C C . ALA A 1 99 ? 9.719 26.359 -8.656 1 43.72 99 ALA A C 1
ATOM 775 O O . ALA A 1 99 ? 9 27.297 -9.023 1 43.72 99 ALA A O 1
ATOM 776 N N . ASN A 1 100 ? 9.773 25.156 -9.328 1 47.72 100 ASN A N 1
ATOM 777 C CA . ASN A 1 100 ? 9.023 25 -10.57 1 47.72 100 ASN A CA 1
ATOM 778 C C . ASN A 1 100 ? 7.637 24.422 -10.328 1 47.72 100 ASN A C 1
ATOM 780 O O . ASN A 1 100 ? 6.996 23.906 -11.25 1 47.72 100 ASN A O 1
ATOM 784 N N . GLU A 1 101 ? 7.383 24.047 -9.172 1 52.5 101 GLU A N 1
ATOM 785 C CA . GLU A 1 101 ? 6.016 23.547 -9.062 1 52.5 101 GLU A CA 1
ATOM 786 C C . GLU A 1 101 ? 5.004 24.594 -9.516 1 52.5 101 GLU A C 1
ATOM 788 O O . GLU A 1 101 ? 5.078 25.75 -9.109 1 52.5 101 GLU A O 1
ATOM 793 N N . ASP A 1 102 ? 4.496 24.234 -10.594 1 56.16 102 ASP A N 1
ATOM 794 C CA . ASP A 1 102 ? 3.438 25.016 -11.227 1 56.16 102 ASP A CA 1
ATOM 795 C C . ASP A 1 102 ? 2.348 25.375 -10.227 1 56.16 102 ASP A C 1
ATOM 797 O O . ASP A 1 102 ? 1.658 24.5 -9.703 1 56.16 102 ASP A O 1
ATOM 801 N N . ASP A 1 103 ? 2.553 26.406 -9.555 1 60.25 103 ASP A N 1
ATOM 802 C CA . ASP A 1 103 ? 1.553 27 -8.664 1 60.25 103 ASP A CA 1
ATOM 803 C C . ASP A 1 103 ? 0.139 26.719 -9.18 1 60.25 103 ASP A C 1
ATOM 805 O O . ASP A 1 103 ? -0.84 26.969 -8.469 1 60.25 103 ASP A O 1
ATOM 809 N N . SER A 1 104 ? 0.181 26.156 -10.406 1 66.81 104 SER A N 1
ATOM 810 C CA . SER A 1 104 ? -1.137 25.984 -11.008 1 66.81 104 SER A CA 1
ATOM 811 C C . SER A 1 104 ? -1.744 24.625 -10.648 1 66.81 104 SER A C 1
ATOM 813 O O . SER A 1 104 ? -2.941 24.406 -10.844 1 66.81 104 SER A O 1
ATOM 815 N N . ILE A 1 105 ? -0.932 23.797 -9.93 1 78.12 105 ILE A N 1
ATOM 816 C CA . ILE A 1 105 ? -1.511 22.5 -9.648 1 78.12 105 ILE A CA 1
ATOM 817 C C . ILE A 1 105 ? -2.258 22.531 -8.32 1 78.12 105 ILE A C 1
ATOM 819 O O . ILE A 1 105 ? -1.702 22.953 -7.301 1 78.12 105 ILE A O 1
ATOM 823 N N . GLU A 1 106 ? -3.523 22.141 -8.312 1 89.56 106 GLU A N 1
ATOM 824 C CA . GLU A 1 106 ? -4.379 22.125 -7.129 1 89.56 106 GLU A CA 1
ATOM 825 C C . GLU A 1 106 ? -3.914 21.062 -6.125 1 89.56 106 GLU A C 1
ATOM 827 O O . GLU A 1 106 ? -3.662 19.922 -6.496 1 89.56 106 GLU A O 1
ATOM 832 N N . ARG A 1 107 ? -3.721 21.547 -4.91 1 93.75 107 ARG A N 1
ATOM 833 C CA . ARG A 1 107 ? -3.309 20.656 -3.834 1 93.75 107 ARG A CA 1
ATOM 834 C C . ARG A 1 107 ? -4.285 20.719 -2.664 1 93.75 107 ARG A C 1
ATOM 836 O O . ARG A 1 107 ? -5 21.703 -2.496 1 93.75 107 ARG A O 1
ATOM 843 N N . PHE A 1 108 ? -4.348 19.672 -1.891 1 96.44 108 PHE A N 1
ATOM 844 C CA . PHE A 1 108 ? -5.238 19.516 -0.748 1 96.44 108 PHE A CA 1
ATOM 845 C C . PHE A 1 108 ? -4.48 18.984 0.463 1 96.44 108 PHE A C 1
ATOM 847 O O . PHE A 1 108 ? -3.572 18.156 0.323 1 96.44 108 PHE A O 1
ATOM 854 N N . LEU A 1 109 ? -4.812 19.5 1.553 1 97.31 109 LEU A N 1
ATOM 855 C CA . LEU A 1 109 ? -4.309 18.938 2.805 1 97.31 109 LEU A CA 1
ATOM 856 C C . LEU A 1 109 ? -5.336 18.016 3.443 1 97.31 109 LEU A C 1
ATOM 858 O O . LEU A 1 109 ? -6.438 18.438 3.795 1 97.31 109 LEU A O 1
ATOM 862 N N . ILE A 1 110 ? -5.02 16.781 3.592 1 98.56 110 ILE A N 1
ATOM 863 C CA . ILE A 1 110 ? -5.941 15.805 4.148 1 98.56 110 ILE A CA 1
ATOM 864 C C . ILE A 1 110 ? -5.441 15.336 5.512 1 98.56 110 ILE A C 1
ATOM 866 O O . ILE A 1 110 ? -4.301 14.883 5.641 1 98.56 110 ILE A O 1
ATOM 870 N N . TYR A 1 111 ? -6.316 15.461 6.473 1 98.81 111 TYR A N 1
ATOM 871 C CA . TYR A 1 111 ? -5.992 15.07 7.844 1 98.81 111 TYR A CA 1
ATOM 872 C C . TYR A 1 111 ? -6.539 13.68 8.156 1 98.81 111 TYR A C 1
ATOM 874 O O . TYR A 1 111 ? -7.637 13.328 7.719 1 98.81 111 TYR A O 1
ATOM 882 N N . PHE A 1 112 ? -5.785 13 8.969 1 98.88 112 PHE A N 1
ATOM 883 C CA . PHE A 1 112 ? -6.191 11.664 9.383 1 98.88 112 PHE A CA 1
ATOM 884 C C . PHE A 1 112 ? -6.047 11.508 10.898 1 98.88 112 PHE A C 1
ATOM 886 O O . PHE A 1 112 ? -5.094 12.008 11.492 1 98.88 112 PHE A O 1
ATOM 893 N N . ASN A 1 113 ? -7 10.812 11.414 1 98.88 113 ASN A N 1
ATOM 894 C CA . ASN A 1 113 ? -6.777 10.156 12.703 1 98.88 113 ASN A CA 1
ATOM 895 C C . ASN A 1 113 ? -6.059 8.82 12.539 1 98.88 113 ASN A C 1
ATOM 897 O O . ASN A 1 113 ? -6.387 8.039 11.648 1 98.88 113 ASN A O 1
ATOM 901 N N . VAL A 1 114 ? -5.035 8.555 13.406 1 98.88 114 VAL A N 1
ATOM 902 C CA . VAL A 1 114 ? -4.363 7.254 13.43 1 98.88 114 VAL A CA 1
ATOM 903 C C . VAL A 1 114 ? -5.09 6.316 14.391 1 98.88 114 VAL A C 1
ATOM 905 O O . VAL A 1 114 ? -5.023 6.492 15.609 1 98.88 114 VAL A O 1
ATOM 908 N N . GLU A 1 115 ? -5.68 5.344 13.797 1 98.56 115 GLU A N 1
ATOM 909 C CA . GLU A 1 115 ? -6.449 4.402 14.602 1 98.56 115 GLU A CA 1
ATOM 910 C C . GLU A 1 115 ? -5.547 3.338 15.219 1 98.56 115 GLU A C 1
ATOM 912 O O . GLU A 1 115 ? -5.824 2.84 16.312 1 98.56 115 GLU A O 1
ATOM 917 N N . LYS A 1 116 ? -4.66 2.889 14.484 1 98.12 116 LYS A N 1
ATOM 918 C CA . LYS A 1 116 ? -3.762 1.807 14.883 1 98.12 116 LYS A CA 1
ATOM 919 C C . LYS A 1 116 ? -2.377 1.992 14.266 1 98.12 116 LYS A C 1
ATOM 921 O O . LYS A 1 116 ? -2.256 2.449 13.125 1 98.12 116 LYS A O 1
ATOM 926 N N . ALA A 1 117 ? -1.349 1.731 15.078 1 98.69 117 ALA A N 1
ATOM 927 C CA . ALA A 1 117 ? 0.037 1.725 14.609 1 98.69 117 ALA A CA 1
ATOM 928 C C . ALA A 1 117 ? 0.692 0.37 14.867 1 98.69 117 ALA A C 1
ATOM 930 O O . ALA A 1 117 ? 0.727 -0.108 16 1 98.69 117 ALA A O 1
ATOM 931 N N . LEU A 1 118 ? 1.205 -0.213 13.812 1 98.5 118 LEU A N 1
ATOM 932 C CA . LEU A 1 118 ? 1.863 -1.512 13.906 1 98.5 118 LEU A CA 1
ATOM 933 C C . LEU A 1 118 ? 3.287 -1.443 13.367 1 98.5 118 LEU A C 1
ATOM 935 O O . LEU A 1 118 ? 3.594 -0.597 12.523 1 98.5 118 LEU A O 1
ATOM 939 N N . ALA A 1 119 ? 4.133 -2.348 13.875 1 97.75 119 ALA A N 1
ATOM 940 C CA . ALA A 1 119 ? 5.434 -2.537 13.242 1 97.75 119 ALA A CA 1
ATOM 941 C C . ALA A 1 119 ? 5.27 -2.951 11.781 1 97.75 119 ALA A C 1
ATOM 943 O O . ALA A 1 119 ? 4.242 -3.516 11.398 1 97.75 119 ALA A O 1
ATOM 944 N N . LEU A 1 120 ? 6.273 -2.693 11 1 97.69 120 LEU A N 1
ATOM 945 C CA . LEU A 1 120 ? 6.23 -2.996 9.57 1 97.69 120 LEU A CA 1
ATOM 946 C C . LEU A 1 120 ? 5.953 -4.477 9.336 1 97.69 120 LEU A C 1
ATOM 948 O O . LEU A 1 120 ? 5.176 -4.832 8.453 1 97.69 120 LEU A O 1
ATOM 952 N N . ILE A 1 121 ? 6.719 -5.285 10.055 1 95.19 121 ILE A N 1
ATOM 953 C CA . ILE A 1 121 ? 6.566 -6.734 9.969 1 95.19 121 ILE A CA 1
ATOM 954 C C . ILE A 1 121 ? 5.98 -7.27 11.273 1 95.19 121 ILE A C 1
ATOM 956 O O . ILE A 1 121 ? 6.383 -6.852 12.359 1 95.19 121 ILE A O 1
ATOM 960 N N . GLY A 1 122 ? 5.035 -8.18 11.164 1 91.44 122 GLY A N 1
ATOM 961 C CA . GLY A 1 122 ? 4.449 -8.797 12.352 1 91.44 122 GLY A CA 1
ATOM 962 C C . GLY A 1 122 ? 3.26 -8.023 12.891 1 91.44 122 GLY A C 1
ATOM 963 O O . GLY A 1 122 ? 2.658 -7.215 12.18 1 91.44 122 GLY A O 1
ATOM 964 N N . ASP A 1 123 ? 2.91 -8.312 14.18 1 92.5 123 ASP A N 1
ATOM 965 C CA . ASP A 1 123 ? 1.665 -7.797 14.734 1 92.5 123 ASP A CA 1
ATOM 966 C C . ASP A 1 123 ? 1.937 -6.879 15.93 1 92.5 123 ASP A C 1
ATOM 968 O O . ASP A 1 123 ? 1.022 -6.551 16.688 1 92.5 123 ASP A O 1
ATOM 972 N N . GLU A 1 124 ? 3.207 -6.496 16.109 1 95.31 124 GLU A N 1
ATOM 973 C CA . GLU A 1 124 ? 3.516 -5.609 17.234 1 95.31 124 GLU A CA 1
ATOM 974 C C . GLU A 1 124 ? 2.836 -4.254 17.062 1 95.31 124 GLU A C 1
ATOM 976 O O . GLU A 1 124 ? 3.061 -3.559 16.078 1 95.31 124 GLU A O 1
ATOM 981 N N . ALA A 1 125 ? 2.045 -3.904 18.125 1 97.56 125 ALA A N 1
ATOM 982 C CA . ALA A 1 125 ? 1.334 -2.627 18.109 1 97.56 125 ALA A CA 1
ATOM 983 C C . ALA A 1 125 ? 2.057 -1.591 18.969 1 97.56 125 ALA A C 1
ATOM 985 O O . ALA A 1 125 ? 2.66 -1.931 19.984 1 97.56 125 ALA A O 1
ATOM 986 N N . PHE A 1 126 ? 2 -0.427 18.484 1 97.62 126 PHE A N 1
ATOM 987 C CA . PHE A 1 126 ? 2.57 0.676 19.25 1 97.62 126 PHE A CA 1
ATOM 988 C C . PHE A 1 126 ? 1.469 1.538 19.859 1 97.62 126 PHE A C 1
ATOM 990 O O . PHE A 1 126 ? 0.491 1.871 19.172 1 97.62 126 PHE A O 1
ATOM 997 N N . GLU A 1 127 ? 1.671 1.873 21.078 1 96.94 127 GLU A N 1
ATOM 998 C CA . GLU A 1 127 ? 0.853 2.926 21.672 1 96.94 127 GLU A CA 1
ATOM 999 C C . GLU A 1 127 ? 1.407 4.309 21.344 1 96.94 127 GLU A C 1
ATOM 1001 O O . GLU A 1 127 ? 2.6 4.566 21.531 1 96.94 127 GLU A O 1
ATOM 1006 N N . LEU A 1 128 ? 0.517 5.098 20.875 1 96.88 128 LEU A N 1
ATOM 1007 C CA . LEU A 1 128 ? 0.961 6.441 20.531 1 96.88 128 LEU A CA 1
ATOM 1008 C C . LEU A 1 128 ? 0.942 7.355 21.75 1 96.88 128 LEU A C 1
ATOM 1010 O O . LEU A 1 128 ? 0.054 7.246 22.609 1 96.88 128 LEU A O 1
ATOM 1014 N N . GLU A 1 129 ? 1.989 8.273 21.906 1 92.06 129 GLU A N 1
ATOM 1015 C CA . GLU A 1 129 ? 2.156 9.148 23.062 1 92.06 129 GLU A CA 1
ATOM 1016 C C . GLU A 1 129 ? 2.221 10.609 22.641 1 92.06 129 GLU A C 1
ATOM 1018 O O . GLU A 1 129 ? 2.666 10.93 21.531 1 92.06 129 GLU A O 1
ATOM 1023 N N . MET B 1 1 ? 4.613 -4.359 -21.859 1 95.06 1 MET B N 1
ATOM 1024 C CA . MET B 1 1 ? 5.539 -4.824 -20.828 1 95.06 1 MET B CA 1
ATOM 1025 C C . MET B 1 1 ? 5.363 -6.316 -20.578 1 95.06 1 MET B C 1
ATOM 1027 O O . MET B 1 1 ? 4.238 -6.816 -20.547 1 95.06 1 MET B O 1
ATOM 1031 N N . ARG B 1 2 ? 6.496 -7.066 -20.422 1 97.06 2 ARG B N 1
ATOM 1032 C CA . ARG B 1 2 ? 6.473 -8.461 -19.984 1 97.06 2 ARG B CA 1
ATOM 1033 C C . ARG B 1 2 ? 6.793 -8.57 -18.5 1 97.06 2 ARG B C 1
ATOM 1035 O O . ARG B 1 2 ? 7.941 -8.398 -18.078 1 97.06 2 ARG B O 1
ATOM 1042 N N . LEU B 1 3 ? 5.77 -8.984 -17.703 1 98 3 LEU B N 1
ATOM 1043 C CA . LEU B 1 3 ? 5.91 -8.969 -16.25 1 98 3 LEU B CA 1
ATOM 1044 C C . LEU B 1 3 ? 7.016 -9.922 -15.805 1 98 3 LEU B C 1
ATOM 1046 O O . LEU B 1 3 ? 7.762 -9.625 -14.867 1 98 3 LEU B O 1
ATOM 1050 N N . GLN B 1 4 ? 7.074 -11.086 -16.438 1 97.25 4 GLN B N 1
ATOM 1051 C CA . GLN B 1 4 ? 8.078 -12.078 -16.078 1 97.25 4 GLN B CA 1
ATOM 1052 C C . GLN B 1 4 ? 9.484 -11.5 -16.188 1 97.25 4 GLN B C 1
ATOM 1054 O O . GLN B 1 4 ? 10.305 -11.68 -15.281 1 97.25 4 GLN B O 1
ATOM 1059 N N . GLU B 1 5 ? 9.812 -10.883 -17.297 1 96.81 5 GLU B N 1
ATOM 1060 C CA . GLU B 1 5 ? 11.117 -10.273 -17.516 1 96.81 5 GLU B CA 1
ATOM 1061 C C . GLU B 1 5 ? 11.352 -9.117 -16.547 1 96.81 5 GLU B C 1
ATOM 1063 O O . GLU B 1 5 ? 12.461 -8.945 -16.031 1 96.81 5 GLU B O 1
ATOM 1068 N N . TYR B 1 6 ? 10.297 -8.32 -16.375 1 96.75 6 TYR B N 1
ATOM 1069 C CA . TYR B 1 6 ? 10.406 -7.168 -15.484 1 96.75 6 TYR B CA 1
ATOM 1070 C C . TYR B 1 6 ? 10.82 -7.594 -14.078 1 96.75 6 TYR B C 1
ATOM 1072 O O . TYR B 1 6 ? 11.812 -7.102 -13.539 1 96.75 6 TYR B O 1
ATOM 1080 N N . PHE B 1 7 ? 10.141 -8.555 -13.492 1 96.88 7 PHE B N 1
ATOM 1081 C CA . PHE B 1 7 ? 10.383 -8.914 -12.102 1 96.88 7 PHE B CA 1
ATOM 1082 C C . PHE B 1 7 ? 11.633 -9.781 -11.977 1 96.88 7 PHE B C 1
ATOM 1084 O O . PHE B 1 7 ? 12.266 -9.82 -10.914 1 96.88 7 PHE B O 1
ATOM 1091 N N . ALA B 1 8 ? 11.977 -10.523 -12.977 1 93.62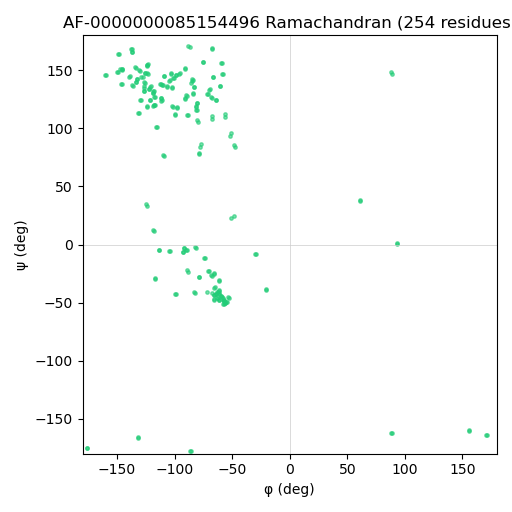 8 ALA B N 1
ATOM 1092 C CA . ALA B 1 8 ? 13.188 -11.336 -12.945 1 93.62 8 ALA B CA 1
ATOM 1093 C C . ALA B 1 8 ? 14.43 -10.461 -12.789 1 93.62 8 ALA B C 1
ATOM 1095 O O . ALA B 1 8 ? 15.391 -10.852 -12.133 1 93.62 8 ALA B O 1
ATOM 1096 N N . GLY B 1 9 ? 14.398 -9.312 -13.281 1 89.56 9 GLY B N 1
ATOM 1097 C CA . GLY B 1 9 ? 15.594 -8.492 -13.367 1 89.56 9 GLY B CA 1
ATOM 1098 C C . GLY B 1 9 ? 15.641 -7.387 -12.328 1 89.56 9 GLY B C 1
ATOM 1099 O O . GLY B 1 9 ? 16.656 -6.719 -12.172 1 89.56 9 GLY B O 1
ATOM 1100 N N . GLN B 1 10 ? 14.648 -7.242 -11.617 1 90.81 10 GLN B N 1
ATOM 1101 C CA . GLN B 1 10 ? 14.586 -6.066 -10.758 1 90.81 10 GLN B CA 1
ATOM 1102 C C . GLN B 1 10 ? 14.656 -6.457 -9.281 1 90.81 10 GLN B C 1
ATOM 1104 O O . GLN B 1 10 ? 14.086 -7.473 -8.875 1 90.81 10 GLN B O 1
ATOM 1109 N N . SER B 1 11 ? 15.43 -5.676 -8.555 1 94 11 SER B N 1
ATOM 1110 C CA . SER B 1 11 ? 15.367 -5.719 -7.098 1 94 11 SER B CA 1
ATOM 1111 C C . SER B 1 11 ? 14.594 -4.531 -6.543 1 94 11 SER B C 1
ATOM 1113 O O . SER B 1 11 ? 14.539 -3.471 -7.172 1 94 11 SER B O 1
ATOM 1115 N N . GLY B 1 12 ? 13.93 -4.754 -5.477 1 94.69 12 GLY B N 1
ATOM 1116 C CA . GLY B 1 12 ? 13.141 -3.682 -4.898 1 94.69 12 GLY B CA 1
ATOM 1117 C C . GLY B 1 12 ? 12.242 -4.148 -3.768 1 94.69 12 GLY B C 1
ATOM 1118 O O . GLY B 1 12 ? 12.5 -5.184 -3.15 1 94.69 12 GLY B O 1
ATOM 1119 N N . VAL B 1 13 ? 11.328 -3.361 -3.438 1 95.06 13 VAL B N 1
ATOM 1120 C CA . VAL B 1 13 ? 10.398 -3.662 -2.352 1 95.06 13 VAL B CA 1
ATOM 1121 C C . VAL B 1 13 ? 8.969 -3.635 -2.877 1 95.06 13 VAL B C 1
ATOM 1123 O O . VAL B 1 13 ? 8.594 -2.736 -3.633 1 95.06 13 VAL B O 1
ATOM 1126 N N . GLY B 1 14 ? 8.203 -4.652 -2.504 1 97.19 14 GLY B N 1
ATOM 1127 C CA . GLY B 1 14 ? 6.809 -4.75 -2.896 1 97.19 14 GLY B CA 1
ATOM 1128 C C . GLY B 1 14 ? 5.848 -4.527 -1.744 1 97.19 14 GLY B C 1
ATOM 1129 O O . GLY B 1 14 ? 6.125 -4.926 -0.611 1 97.19 14 GLY B O 1
ATOM 1130 N N . VAL B 1 15 ? 4.754 -3.918 -2.039 1 98.5 15 VAL B N 1
ATOM 1131 C CA . VAL B 1 15 ? 3.68 -3.682 -1.08 1 98.5 15 VAL B CA 1
ATOM 1132 C C . VAL B 1 15 ? 2.35 -4.145 -1.668 1 98.5 15 VAL B C 1
ATOM 1134 O O . VAL B 1 15 ? 1.964 -3.715 -2.758 1 98.5 15 VAL B O 1
ATOM 1137 N N . ILE B 1 16 ? 1.641 -5.008 -1.015 1 98.88 16 ILE B N 1
ATOM 1138 C CA . ILE B 1 16 ? 0.287 -5.371 -1.419 1 98.88 16 ILE B CA 1
ATOM 1139 C C . ILE B 1 16 ? -0.727 -4.66 -0.524 1 98.88 16 ILE B C 1
ATOM 1141 O O . ILE B 1 16 ? -0.521 -4.547 0.687 1 98.88 16 ILE B O 1
ATOM 1145 N N . SER B 1 17 ? -1.713 -4.129 -1.091 1 98.94 17 SER B N 1
ATOM 1146 C CA . SER B 1 17 ? -2.787 -3.449 -0.374 1 98.94 17 SER B CA 1
ATOM 1147 C C . SER B 1 17 ? -4.137 -4.098 -0.66 1 98.94 17 SER B C 1
ATOM 1149 O O . SER B 1 17 ? -4.422 -4.473 -1.799 1 98.94 17 SER B O 1
ATOM 1151 N N . THR B 1 18 ? -4.93 -4.301 0.339 1 98.94 18 THR B N 1
ATOM 1152 C CA . THR B 1 18 ? -6.246 -4.922 0.267 1 98.94 18 THR B CA 1
ATOM 1153 C C . THR B 1 18 ? -7.25 -4.164 1.127 1 98.94 18 THR B C 1
ATOM 1155 O O . THR B 1 18 ? -6.871 -3.301 1.922 1 98.94 18 THR B O 1
ATOM 1158 N N . ALA B 1 19 ? -8.531 -4.414 0.943 1 98.88 19 ALA B N 1
ATOM 1159 C CA . ALA B 1 19 ? -9.594 -3.844 1.769 1 98.88 19 ALA B CA 1
ATOM 1160 C C . ALA B 1 19 ? -10.664 -4.883 2.078 1 98.88 19 ALA B C 1
ATOM 1162 O O .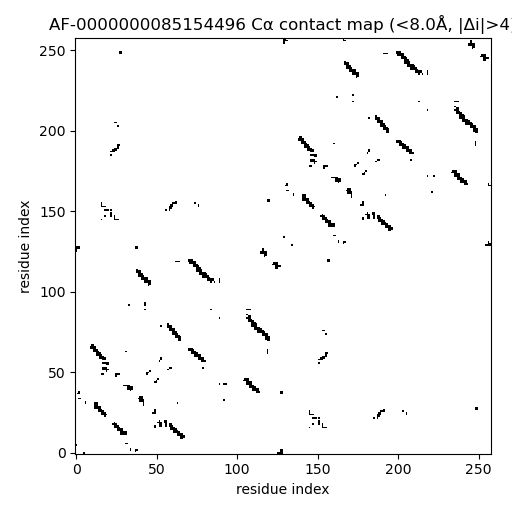 ALA B 1 19 ? -10.977 -5.734 1.239 1 98.88 19 ALA B O 1
ATOM 1163 N N . ASN B 1 20 ? -11.188 -4.754 3.275 1 98.62 20 ASN B N 1
ATOM 1164 C CA . ASN B 1 20 ? -12.336 -5.613 3.557 1 98.62 20 ASN B CA 1
ATOM 1165 C C . ASN B 1 20 ? -13.641 -4.977 3.092 1 98.62 20 ASN B C 1
ATOM 1167 O O . ASN B 1 20 ? -13.633 -3.887 2.518 1 98.62 20 ASN B O 1
ATOM 1171 N N . ASN B 1 21 ? -14.742 -5.672 3.352 1 97.75 21 ASN B N 1
ATOM 1172 C CA . ASN B 1 21 ? -16.031 -5.227 2.838 1 97.75 21 ASN B CA 1
ATOM 1173 C C . ASN B 1 21 ? -16.547 -4.012 3.602 1 97.75 21 ASN B C 1
ATOM 1175 O O . ASN B 1 21 ? -17.5 -3.357 3.168 1 97.75 21 ASN B O 1
ATOM 1179 N N . LYS B 1 22 ? -15.953 -3.654 4.719 1 97.44 22 LYS B N 1
ATOM 1180 C CA . LYS B 1 22 ? -16.328 -2.463 5.477 1 97.44 22 LYS B CA 1
ATOM 1181 C C . LYS B 1 22 ? -15.508 -1.254 5.043 1 97.44 22 LYS B C 1
ATOM 1183 O O . LYS B 1 22 ? -15.68 -0.156 5.578 1 97.44 22 LYS B O 1
ATOM 1188 N N . GLY B 1 23 ? -14.562 -1.488 4.113 1 97.88 23 GLY B N 1
ATOM 1189 C CA . GLY B 1 23 ? -13.758 -0.405 3.574 1 97.88 23 GLY B CA 1
ATOM 1190 C C . GLY B 1 23 ? -12.445 -0.211 4.316 1 97.88 23 GLY B C 1
ATOM 1191 O O . GLY B 1 23 ? -11.664 0.683 3.986 1 97.88 23 GLY B O 1
ATOM 1192 N N . GLU B 1 24 ? -12.18 -1.03 5.336 1 98.69 24 GLU B N 1
ATOM 1193 C CA . GLU B 1 24 ? -10.906 -0.926 6.043 1 98.69 24 GLU B CA 1
ATOM 1194 C C . GLU B 1 24 ? -9.75 -1.422 5.176 1 98.69 24 GLU B C 1
ATOM 1196 O O . GLU B 1 24 ? -9.805 -2.531 4.641 1 98.69 24 GLU B O 1
ATOM 1201 N N . VAL B 1 25 ? -8.742 -0.619 5.09 1 98.81 25 VAL B N 1
ATOM 1202 C CA . VAL B 1 25 ? -7.652 -0.878 4.156 1 98.81 25 VAL B CA 1
ATOM 1203 C C . VAL B 1 25 ? -6.434 -1.392 4.914 1 98.81 25 VAL B C 1
ATOM 1205 O O . VAL B 1 25 ? -6.137 -0.922 6.016 1 98.81 25 VAL B O 1
ATOM 1208 N N . ASN B 1 26 ? -5.734 -2.352 4.344 1 98.81 26 ASN B N 1
ATOM 1209 C CA . ASN B 1 26 ? -4.508 -2.938 4.871 1 98.81 26 ASN B CA 1
ATOM 1210 C C . ASN B 1 26 ? -3.387 -2.922 3.836 1 98.81 26 ASN B C 1
ATOM 1212 O O . ASN B 1 26 ? -3.639 -3.094 2.643 1 98.81 26 ASN B O 1
ATOM 1216 N N . SER B 1 27 ? -2.184 -2.709 4.27 1 98.69 27 SER B N 1
ATOM 1217 C CA . SER B 1 27 ? -0.996 -2.877 3.438 1 98.69 27 SER B CA 1
ATOM 1218 C C . SER B 1 27 ? 0.06 -3.721 4.145 1 98.69 27 SER B C 1
ATOM 1220 O O . SER B 1 27 ? 0.17 -3.684 5.371 1 98.69 27 SER B O 1
ATOM 1222 N N . ALA B 1 28 ? 0.816 -4.406 3.379 1 98.38 28 ALA B N 1
ATOM 1223 C CA . ALA B 1 28 ? 1.892 -5.246 3.896 1 98.38 28 ALA B CA 1
ATOM 1224 C C . ALA B 1 28 ? 3.039 -5.348 2.896 1 98.38 28 ALA B C 1
ATOM 1226 O O . ALA B 1 28 ? 2.818 -5.309 1.684 1 98.38 28 ALA B O 1
ATOM 1227 N N . VAL B 1 29 ? 4.238 -5.492 3.418 1 97.44 29 VAL B N 1
ATOM 1228 C CA . VAL B 1 29 ? 5.387 -5.758 2.555 1 97.44 29 VAL B CA 1
ATOM 1229 C C . VAL B 1 29 ? 5.285 -7.168 1.982 1 97.44 29 VAL B C 1
ATOM 1231 O O . VAL B 1 29 ? 4.969 -8.117 2.703 1 97.44 29 VAL B O 1
ATOM 1234 N N . TYR B 1 30 ? 5.504 -7.281 0.71 1 96.25 30 TYR B N 1
ATOM 1235 C CA . TYR B 1 30 ? 5.434 -8.562 0.015 1 96.25 30 TYR B CA 1
ATOM 1236 C C . TYR B 1 30 ? 6.633 -8.75 -0.907 1 96.25 30 TYR B C 1
ATOM 1238 O O . TYR B 1 30 ? 7.168 -7.773 -1.446 1 96.25 30 TYR B O 1
ATOM 1246 N N . ALA B 1 31 ? 6.973 -10.008 -1.114 1 93.44 31 ALA B N 1
ATOM 1247 C CA . ALA B 1 31 ? 7.988 -10.367 -2.1 1 93.44 31 ALA B CA 1
ATOM 1248 C C . ALA B 1 31 ? 7.508 -10.07 -3.518 1 93.44 31 ALA B C 1
ATOM 1250 O O . ALA B 1 31 ? 6.34 -9.727 -3.723 1 93.44 31 ALA B O 1
ATOM 1251 N N . LYS B 1 32 ? 8.492 -10.156 -4.402 1 96.69 32 LYS B N 1
ATOM 1252 C CA . LYS B 1 32 ? 8.086 -10.117 -5.805 1 96.69 32 LYS B CA 1
ATOM 1253 C C . LYS B 1 32 ? 7.117 -11.25 -6.125 1 96.69 32 LYS B C 1
ATOM 1255 O O . LYS B 1 32 ? 7.266 -12.367 -5.617 1 96.69 32 LYS B O 1
ATOM 1260 N N . PRO B 1 33 ? 6.195 -10.977 -7.035 1 97.88 33 PRO B N 1
ATOM 1261 C CA . PRO B 1 33 ? 5.223 -12.023 -7.371 1 97.88 33 PRO B CA 1
ATOM 1262 C C . PRO B 1 33 ? 5.82 -13.117 -8.25 1 97.88 33 PRO B C 1
ATOM 1264 O O . PRO B 1 33 ? 6.867 -12.922 -8.867 1 97.88 33 PRO B O 1
ATOM 1267 N N . HIS B 1 34 ? 5.164 -14.273 -8.172 1 97.31 34 HIS B N 1
ATOM 1268 C CA . HIS B 1 34 ? 5.344 -15.281 -9.211 1 97.31 34 HIS B CA 1
ATOM 1269 C C . HIS B 1 34 ? 4.488 -14.969 -10.438 1 97.31 34 HIS B C 1
ATOM 1271 O O . HIS B 1 34 ? 3.26 -14.969 -10.352 1 97.31 34 HIS B O 1
ATOM 1277 N N . VAL B 1 35 ? 5.172 -14.711 -11.539 1 98 35 VAL B N 1
ATOM 1278 C CA . VAL B 1 35 ? 4.426 -14.438 -12.766 1 98 35 VAL B CA 1
ATOM 1279 C C . VAL B 1 35 ? 3.969 -15.75 -13.398 1 98 35 VAL B C 1
ATOM 1281 O O . VAL B 1 35 ? 4.793 -16.609 -13.719 1 98 35 VAL B O 1
ATOM 1284 N N . THR B 1 36 ? 2.682 -15.883 -13.57 1 97.31 36 THR B N 1
ATOM 1285 C CA . THR B 1 36 ? 2.135 -17.172 -13.984 1 97.31 36 THR B CA 1
ATOM 1286 C C . THR B 1 36 ? 1.534 -17.078 -15.383 1 97.31 36 THR B C 1
ATOM 1288 O O . THR B 1 36 ? 0.996 -18.062 -15.906 1 97.31 36 THR B O 1
ATOM 1291 N N . GLY B 1 37 ? 1.475 -15.953 -15.992 1 96.75 37 GLY B N 1
ATOM 1292 C CA . GLY B 1 37 ? 0.966 -15.68 -17.328 1 96.75 37 GLY B CA 1
ATOM 1293 C C . GLY B 1 37 ? 1.136 -14.227 -17.75 1 96.75 37 GLY B C 1
ATOM 1294 O O . GLY B 1 37 ? 1.732 -13.43 -17.016 1 96.75 37 GLY B O 1
ATOM 1295 N N . LYS B 1 38 ? 0.595 -13.914 -18.906 1 96.44 38 LYS B N 1
ATOM 1296 C CA . LYS B 1 38 ? 0.689 -12.555 -19.453 1 96.44 38 LYS B CA 1
ATOM 1297 C C . LYS B 1 38 ? 0.101 -11.539 -18.484 1 96.44 38 LYS B C 1
ATOM 1299 O O . LYS B 1 38 ? 0.713 -10.5 -18.219 1 96.44 38 LYS B O 1
ATOM 1304 N N . ASN B 1 39 ? -1.071 -11.797 -17.969 1 97.94 39 ASN B N 1
ATOM 1305 C CA . ASN B 1 39 ? -1.746 -10.891 -17.047 1 97.94 39 ASN B CA 1
ATOM 1306 C C . ASN B 1 39 ? -2.109 -11.594 -15.742 1 97.94 39 ASN B C 1
ATOM 1308 O O . ASN B 1 39 ? -3.184 -11.359 -15.188 1 97.94 39 ASN B O 1
ATOM 1312 N N . SER B 1 40 ? -1.261 -12.492 -15.344 1 98.44 40 SER B N 1
ATOM 1313 C CA . SER B 1 40 ? -1.562 -13.242 -14.125 1 98.44 40 SER B CA 1
ATOM 1314 C C . SER B 1 40 ? -0.327 -13.383 -13.242 1 98.44 40 SER B C 1
ATOM 1316 O O . SER B 1 40 ? 0.766 -13.672 -13.734 1 98.44 40 SER B O 1
ATOM 1318 N N . ILE B 1 41 ? -0.516 -13.195 -11.984 1 98.69 41 ILE B N 1
ATOM 1319 C CA . ILE B 1 41 ? 0.556 -13.328 -11 1 98.69 41 ILE B CA 1
ATOM 1320 C C . ILE B 1 41 ? 0.039 -14.062 -9.773 1 98.69 41 ILE B C 1
ATOM 1322 O O . ILE B 1 41 ? -1.17 -14.242 -9.609 1 98.69 41 ILE B O 1
ATOM 1326 N N . ALA B 1 42 ? 0.946 -14.461 -8.898 1 98.38 42 ALA B N 1
ATOM 1327 C CA . ALA B 1 42 ? 0.573 -15.164 -7.668 1 98.38 42 ALA B CA 1
ATOM 1328 C C . ALA B 1 42 ? 1.506 -14.789 -6.52 1 98.38 42 ALA B C 1
ATOM 1330 O O . ALA B 1 42 ? 2.668 -14.445 -6.742 1 98.38 42 ALA B O 1
ATOM 1331 N N . PHE B 1 43 ? 1.005 -14.836 -5.34 1 97.94 43 PHE B N 1
ATOM 1332 C CA . PHE B 1 43 ? 1.764 -14.648 -4.105 1 97.94 43 PHE B CA 1
ATOM 1333 C C . PHE B 1 43 ? 1.545 -15.828 -3.158 1 97.94 43 PHE B C 1
ATOM 1335 O O . PHE B 1 43 ? 0.428 -16.328 -3.037 1 97.94 43 PHE B O 1
ATOM 1342 N N . VAL B 1 44 ? 2.59 -16.234 -2.523 1 95.75 44 VAL B N 1
ATOM 1343 C CA . VAL B 1 44 ? 2.445 -17.094 -1.352 1 95.75 44 VAL B CA 1
ATOM 1344 C C . VAL B 1 44 ? 2.127 -16.234 -0.125 1 95.75 44 VAL B C 1
ATOM 1346 O O . VAL B 1 44 ? 2.873 -15.312 0.207 1 95.75 44 VAL B O 1
ATOM 1349 N N . THR B 1 45 ? 1.016 -16.438 0.464 1 95 45 THR B N 1
ATOM 1350 C CA . THR B 1 45 ? 0.536 -15.617 1.571 1 95 45 THR B CA 1
ATOM 1351 C C . THR B 1 45 ? 0.258 -16.484 2.801 1 95 45 THR B C 1
ATOM 1353 O O . THR B 1 45 ? -0.07 -17.656 2.676 1 95 45 THR B O 1
ATOM 1356 N N . ARG B 1 46 ? 0.475 -15.961 3.965 1 93.75 46 ARG B N 1
ATOM 1357 C CA . ARG B 1 46 ? 0.059 -16.594 5.207 1 93.75 46 ARG B CA 1
ATOM 1358 C C . ARG B 1 46 ? -1.374 -16.219 5.566 1 93.75 46 ARG B C 1
ATOM 1360 O O . ARG B 1 46 ? -1.989 -15.391 4.891 1 93.75 46 ARG B O 1
ATOM 1367 N N . ASP B 1 47 ? -1.861 -16.984 6.625 1 94.94 47 ASP B N 1
ATOM 1368 C CA . ASP B 1 47 ? -3.217 -16.719 7.094 1 94.94 47 ASP B CA 1
ATOM 1369 C C . ASP B 1 47 ? -3.246 -15.477 7.988 1 94.94 47 ASP B C 1
ATOM 1371 O O . ASP B 1 47 ? -3.336 -15.586 9.211 1 94.94 47 ASP B O 1
ATOM 1375 N N . LYS B 1 48 ? -3.201 -14.32 7.328 1 96.31 48 LYS B N 1
ATOM 1376 C CA . LYS B 1 48 ? -3.203 -13.023 7.988 1 96.31 48 LYS B CA 1
ATOM 1377 C C . LYS B 1 48 ? -4.23 -12.086 7.359 1 96.31 48 LYS B C 1
ATOM 1379 O O . LYS B 1 48 ? -5.168 -12.539 6.699 1 96.31 48 LYS B O 1
ATOM 1384 N N . LEU B 1 49 ? -4.141 -10.883 7.652 1 97.81 49 LEU B N 1
ATOM 1385 C CA . LEU B 1 49 ? -5.184 -9.914 7.332 1 97.81 49 LEU B CA 1
ATOM 1386 C C . LEU B 1 49 ? -5.32 -9.75 5.82 1 97.81 49 LEU B C 1
ATOM 1388 O O . LEU B 1 49 ? -6.43 -9.57 5.309 1 97.81 49 LEU B O 1
ATOM 1392 N N . THR B 1 50 ? -4.188 -9.781 5.094 1 98.44 50 THR B N 1
ATOM 1393 C CA . THR B 1 50 ? -4.246 -9.68 3.641 1 98.44 50 THR B CA 1
ATOM 1394 C C . THR B 1 50 ? -5.168 -10.75 3.059 1 98.44 50 THR B C 1
ATOM 1396 O O . THR B 1 50 ? -6.066 -10.445 2.273 1 98.44 50 THR B O 1
ATOM 1399 N N . ARG B 1 51 ? -4.961 -11.938 3.473 1 98.12 51 ARG B N 1
ATOM 1400 C CA . ARG B 1 51 ? -5.789 -13.031 2.98 1 98.12 51 ARG B CA 1
ATOM 1401 C C . ARG B 1 51 ? -7.234 -12.867 3.432 1 98.12 51 ARG B C 1
ATOM 1403 O O . ARG B 1 51 ? -8.164 -13.078 2.648 1 98.12 51 ARG B O 1
ATOM 1410 N N . ALA B 1 52 ? -7.434 -12.586 4.699 1 98.38 52 ALA B N 1
ATOM 1411 C CA . ALA B 1 52 ? -8.781 -12.391 5.223 1 98.38 52 ALA B CA 1
ATOM 1412 C C . ALA B 1 52 ? -9.547 -11.352 4.398 1 98.38 52 ALA B C 1
ATOM 1414 O O . ALA B 1 52 ? -10.711 -11.555 4.059 1 98.38 52 ALA B O 1
ATOM 1415 N N . ASN B 1 53 ? -8.891 -10.242 4.105 1 98.81 53 ASN B N 1
ATOM 1416 C CA . ASN B 1 53 ? -9.516 -9.219 3.277 1 98.81 53 ASN B CA 1
ATOM 1417 C C . ASN B 1 53 ? -9.898 -9.766 1.903 1 98.81 53 ASN B C 1
ATOM 1419 O O . ASN B 1 53 ? -10.984 -9.484 1.404 1 98.81 53 ASN B O 1
ATOM 1423 N N . LEU B 1 54 ? -8.984 -10.516 1.309 1 98.75 54 LEU B N 1
ATOM 1424 C CA . LEU B 1 54 ? -9.188 -11.023 -0.045 1 98.75 54 LEU B CA 1
ATOM 1425 C C . LEU B 1 54 ? -10.352 -12.008 -0.088 1 98.75 54 LEU B C 1
ATOM 1427 O O . LEU B 1 54 ? -11.008 -12.156 -1.122 1 98.75 54 LEU B O 1
ATOM 1431 N N . GLN B 1 55 ? -10.648 -12.648 1.037 1 98.19 55 GLN B N 1
ATOM 1432 C CA . GLN B 1 55 ? -11.797 -13.547 1.116 1 98.19 55 GLN B CA 1
ATOM 1433 C C . GLN B 1 55 ? -13.109 -12.766 1.07 1 98.19 55 GLN B C 1
ATOM 1435 O O . GLN B 1 55 ? -14.148 -13.32 0.708 1 98.19 55 GLN B O 1
ATOM 1440 N N . GLU B 1 56 ? -13.102 -11.5 1.425 1 98.31 56 GLU B N 1
ATOM 1441 C CA . GLU B 1 56 ? -14.281 -10.648 1.43 1 98.31 56 GLU B CA 1
ATOM 1442 C C . GLU B 1 56 ? -14.336 -9.773 0.179 1 98.31 56 GLU B C 1
ATOM 1444 O O . GLU B 1 56 ? -15.414 -9.531 -0.372 1 98.31 56 GLU B O 1
ATOM 1449 N N . ASN B 1 57 ? -13.258 -9.242 -0.194 1 98.69 57 ASN B N 1
ATOM 1450 C CA . ASN B 1 57 ? -13.055 -8.344 -1.32 1 98.69 57 ASN B CA 1
ATOM 1451 C C . ASN B 1 57 ? -11.875 -8.773 -2.184 1 98.69 57 ASN B C 1
ATOM 1453 O O . ASN B 1 57 ? -10.719 -8.609 -1.785 1 98.69 57 ASN B O 1
ATOM 1457 N N . VAL B 1 58 ? -12.148 -9.18 -3.395 1 98.75 58 VAL B N 1
ATOM 1458 C CA . VAL B 1 58 ? -11.156 -9.875 -4.203 1 98.75 58 VAL B CA 1
ATOM 1459 C C . VAL B 1 58 ? -10.219 -8.867 -4.859 1 98.75 58 VAL B C 1
ATOM 1461 O O . VAL B 1 58 ? -9.281 -9.25 -5.562 1 98.75 58 VAL B O 1
ATOM 1464 N N . LYS B 1 59 ? -10.477 -7.574 -4.648 1 98.94 59 LYS B N 1
ATOM 1465 C CA . LYS B 1 59 ? -9.648 -6.539 -5.262 1 98.94 59 LYS B CA 1
ATOM 1466 C C . LYS B 1 59 ? -8.398 -6.262 -4.426 1 98.94 59 LYS B C 1
ATOM 1468 O O . LYS B 1 59 ? -8.469 -6.242 -3.193 1 98.94 59 LYS B O 1
ATOM 1473 N N . ALA B 1 60 ? -7.273 -6.027 -5.086 1 98.94 60 ALA B N 1
ATOM 1474 C CA . ALA B 1 60 ? -6.016 -5.672 -4.434 1 98.94 60 ALA B CA 1
ATOM 1475 C C . ALA B 1 60 ? -5.18 -4.754 -5.32 1 98.94 60 ALA B C 1
ATOM 1477 O O . ALA B 1 60 ? -5.512 -4.535 -6.484 1 98.94 60 ALA B O 1
ATOM 1478 N N . ASN B 1 61 ? -4.25 -4.137 -4.762 1 98.94 61 ASN B N 1
ATOM 1479 C CA . ASN B 1 61 ? -3.215 -3.391 -5.469 1 98.94 61 ASN B CA 1
ATOM 1480 C C . ASN B 1 61 ? -1.817 -3.834 -5.043 1 98.94 61 ASN B C 1
ATOM 1482 O O . ASN B 1 61 ? -1.578 -4.102 -3.865 1 98.94 61 ASN B O 1
ATOM 1486 N N . TYR B 1 62 ? -0.937 -4.012 -5.906 1 98.94 62 TYR B N 1
ATOM 1487 C CA . TYR B 1 62 ? 0.466 -4.305 -5.637 1 98.94 62 TYR B CA 1
ATOM 1488 C C . TYR B 1 62 ? 1.37 -3.217 -6.203 1 98.94 62 TYR B C 1
ATOM 1490 O O . TYR B 1 62 ? 1.311 -2.912 -7.398 1 98.94 62 TYR B O 1
ATOM 1498 N N . LEU B 1 63 ? 2.09 -2.6 -5.367 1 98.81 63 LEU B N 1
ATOM 1499 C CA . LEU B 1 63 ? 3.043 -1.55 -5.715 1 98.81 63 LEU B CA 1
ATOM 1500 C C . LEU B 1 63 ? 4.477 -2.021 -5.492 1 98.81 63 LEU B C 1
ATOM 1502 O O . LEU B 1 63 ? 4.805 -2.535 -4.418 1 98.81 63 LEU B O 1
ATOM 1506 N N . PHE B 1 64 ? 5.348 -1.963 -6.543 1 98.31 64 PHE B N 1
ATOM 1507 C CA . PHE B 1 64 ? 6.746 -2.381 -6.477 1 98.31 64 PHE B CA 1
ATOM 1508 C C . PHE B 1 64 ? 7.676 -1.204 -6.746 1 98.31 64 PHE B C 1
ATOM 1510 O O . PHE B 1 64 ? 7.59 -0.568 -7.797 1 98.31 64 PHE B O 1
ATOM 1517 N N . ILE B 1 65 ? 8.523 -0.9 -5.766 1 97.12 65 ILE B N 1
ATOM 1518 C CA . ILE B 1 65 ? 9.508 0.169 -5.887 1 97.12 65 ILE B CA 1
ATOM 1519 C C . ILE B 1 65 ? 10.875 -0.427 -6.191 1 97.12 65 ILE B C 1
ATOM 1521 O O . ILE B 1 65 ? 11.43 -1.174 -5.379 1 97.12 65 ILE B O 1
ATOM 1525 N N . GLU B 1 66 ? 11.398 -0.063 -7.312 1 96.62 66 GLU B N 1
ATOM 1526 C CA . GLU B 1 66 ? 12.719 -0.562 -7.68 1 96.62 66 GLU B CA 1
ATOM 1527 C C . GLU B 1 66 ? 13.797 -0.014 -6.75 1 96.62 66 GLU B C 1
ATOM 1529 O O . GLU B 1 66 ? 13.742 1.147 -6.34 1 96.62 66 GLU B O 1
ATOM 1534 N N . LYS B 1 67 ? 14.766 -0.832 -6.473 1 91.88 67 LYS B N 1
ATOM 1535 C CA . LYS B 1 67 ? 15.875 -0.432 -5.609 1 91.88 67 LYS B CA 1
ATOM 1536 C C . LYS B 1 67 ? 16.703 0.669 -6.258 1 91.88 67 LYS B C 1
ATOM 1538 O O . LYS B 1 67 ? 17.156 1.596 -5.582 1 91.88 67 LYS B O 1
ATOM 1543 N N . GLU B 1 68 ? 16.922 0.443 -7.496 1 86 68 GLU B N 1
ATOM 1544 C CA . GLU B 1 68 ? 17.734 1.409 -8.227 1 86 68 GLU B CA 1
ATOM 1545 C C . GLU B 1 68 ? 16.859 2.422 -8.961 1 86 68 GLU B C 1
ATOM 1547 O O . GLU B 1 68 ? 15.773 2.086 -9.43 1 86 68 GLU B O 1
ATOM 1552 N N . GLY B 1 69 ? 17.359 3.598 -9.062 1 79.62 69 GLY B N 1
ATOM 1553 C CA . GLY B 1 69 ? 16.641 4.652 -9.766 1 79.62 69 GLY B CA 1
ATOM 1554 C C . GLY B 1 69 ? 15.688 5.422 -8.867 1 79.62 69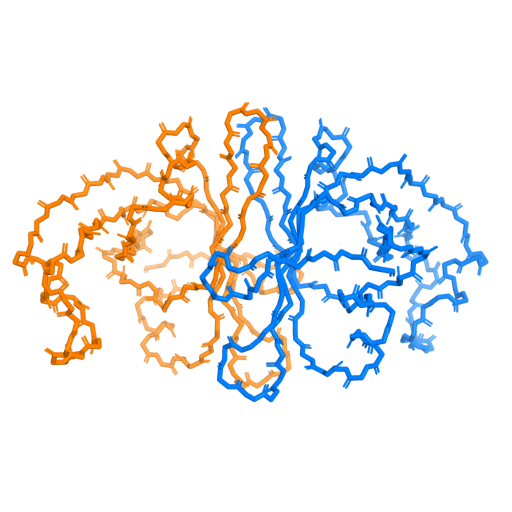 GLY B C 1
ATOM 1555 O O . GLY B 1 69 ? 15.219 4.898 -7.859 1 79.62 69 GLY B O 1
ATOM 1556 N N . ASP B 1 70 ? 15.523 6.598 -9.148 1 80.19 70 ASP B N 1
ATOM 1557 C CA . ASP B 1 70 ? 14.656 7.449 -8.336 1 80.19 70 ASP B CA 1
ATOM 1558 C C . ASP B 1 70 ? 13.188 7.25 -8.703 1 80.19 70 ASP B C 1
ATOM 1560 O O . ASP B 1 70 ? 12.758 7.656 -9.789 1 80.19 70 ASP B O 1
ATOM 1564 N N . PHE B 1 71 ? 12.422 6.555 -7.773 1 87.06 71 PHE B N 1
ATOM 1565 C CA . PHE B 1 71 ? 10.969 6.402 -7.812 1 87.06 71 PHE B CA 1
ATOM 1566 C C . PHE B 1 71 ? 10.539 5.684 -9.086 1 87.06 71 PHE B C 1
ATOM 1568 O O . PHE B 1 71 ? 9.617 6.125 -9.773 1 87.06 71 PHE B O 1
ATOM 1575 N N . LYS B 1 72 ? 11.336 4.73 -9.469 1 94.62 72 LYS B N 1
ATOM 1576 C CA . LYS B 1 72 ? 10.922 3.811 -10.523 1 94.62 72 LYS B CA 1
ATOM 1577 C C . LYS B 1 72 ? 10.219 2.588 -9.945 1 94.62 72 LYS B C 1
ATOM 1579 O O . LYS B 1 72 ? 10.484 2.195 -8.805 1 94.62 72 LYS B O 1
ATOM 1584 N N . GLY B 1 73 ? 9.336 2.061 -10.781 1 97.44 73 GLY B N 1
ATOM 1585 C CA . GLY B 1 73 ? 8.586 0.894 -10.359 1 97.44 73 GLY B CA 1
ATOM 1586 C C . GLY B 1 73 ? 7.262 0.742 -11.086 1 97.44 73 GLY B C 1
ATOM 1587 O O . GLY B 1 73 ? 7.082 1.29 -12.18 1 97.44 73 GLY B O 1
ATOM 1588 N N . ILE B 1 74 ? 6.41 -0.036 -10.469 1 98.25 74 ILE B N 1
ATOM 1589 C CA . ILE B 1 74 ? 5.145 -0.334 -11.133 1 98.25 74 ILE B CA 1
ATOM 1590 C C . ILE B 1 74 ? 4.035 -0.47 -10.094 1 98.25 74 ILE B C 1
ATOM 1592 O O . ILE B 1 74 ? 4.297 -0.811 -8.938 1 98.25 74 ILE B O 1
ATOM 1596 N N . ARG B 1 75 ? 2.816 -0.163 -10.461 1 98.81 75 ARG B N 1
ATOM 1597 C CA . ARG B 1 75 ? 1.598 -0.433 -9.703 1 98.81 75 ARG B CA 1
ATOM 1598 C C . ARG B 1 75 ? 0.665 -1.354 -10.484 1 98.81 75 ARG B C 1
ATOM 1600 O O . ARG B 1 75 ? 0.375 -1.105 -11.656 1 98.81 75 ARG B O 1
ATOM 1607 N N . LEU B 1 76 ? 0.229 -2.35 -9.859 1 98.88 76 LEU B N 1
ATOM 1608 C CA . LEU B 1 76 ? -0.665 -3.318 -10.484 1 98.88 76 LEU B CA 1
ATOM 1609 C C . LEU B 1 76 ? -2.018 -3.344 -9.781 1 98.88 76 LEU B C 1
ATOM 1611 O O . LEU B 1 76 ? -2.082 -3.453 -8.555 1 98.88 76 LEU B O 1
ATOM 1615 N N . TYR B 1 77 ? -3.051 -3.186 -10.5 1 98.94 77 TYR B N 1
ATOM 1616 C CA . TYR B 1 77 ? -4.402 -3.414 -10.008 1 98.94 77 TYR B CA 1
ATOM 1617 C C . TYR B 1 77 ? -4.828 -4.859 -10.227 1 98.94 77 TYR B C 1
ATOM 1619 O O . TYR B 1 77 ? -4.789 -5.359 -11.359 1 98.94 77 TYR B O 1
ATOM 1627 N N . LEU B 1 78 ? -5.281 -5.445 -9.164 1 98.88 78 LEU B N 1
ATOM 1628 C CA . LEU B 1 78 ? -5.395 -6.898 -9.172 1 98.88 78 LEU B CA 1
ATOM 1629 C C . LEU B 1 78 ? -6.809 -7.336 -8.805 1 98.88 78 LEU B C 1
ATOM 1631 O O . LEU B 1 78 ? -7.473 -6.68 -7.992 1 98.88 78 LEU B O 1
ATOM 1635 N N . THR B 1 79 ? -7.227 -8.453 -9.383 1 98.94 79 THR B N 1
ATOM 1636 C CA . THR B 1 79 ? -8.398 -9.203 -8.945 1 98.94 79 THR B CA 1
ATOM 1637 C C . THR B 1 79 ? -8.031 -10.656 -8.633 1 98.94 79 THR B C 1
ATOM 1639 O O . THR B 1 79 ? -7.492 -11.359 -9.484 1 98.94 79 THR B O 1
ATOM 1642 N N . MET B 1 80 ? -8.219 -11.047 -7.398 1 98.88 80 MET B N 1
ATOM 1643 C CA . MET B 1 80 ? -7.957 -12.43 -7.02 1 98.88 80 MET B CA 1
ATOM 1644 C C . MET B 1 80 ? -8.836 -13.391 -7.812 1 98.88 80 MET B C 1
ATOM 1646 O O . MET B 1 80 ? -10.047 -13.18 -7.926 1 98.88 80 MET B O 1
ATOM 1650 N N . THR B 1 81 ? -8.258 -14.469 -8.289 1 98.75 81 THR B N 1
ATOM 1651 C CA . THR B 1 81 ? -9.008 -15.414 -9.109 1 98.75 81 THR B CA 1
ATOM 1652 C C . THR B 1 81 ? -9.094 -16.781 -8.43 1 98.75 81 THR B C 1
ATOM 1654 O O . THR B 1 81 ? -10.039 -17.531 -8.664 1 98.75 81 THR B O 1
ATOM 1657 N N . GLU B 1 82 ? -8.07 -17.078 -7.629 1 98.12 82 GLU B N 1
ATOM 1658 C CA . GLU B 1 82 ? -8.023 -18.422 -7.043 1 98.12 82 GLU B CA 1
ATOM 1659 C C . GLU B 1 82 ? -7.113 -18.453 -5.812 1 98.12 82 GLU B C 1
ATOM 1661 O O . GLU B 1 82 ? -6.156 -17.672 -5.723 1 98.12 82 GLU B O 1
ATOM 1666 N N . GLU B 1 83 ? -7.441 -19.219 -4.883 1 98 83 GLU B N 1
ATOM 1667 C CA . GLU B 1 83 ? -6.57 -19.578 -3.768 1 98 83 GLU B CA 1
ATOM 1668 C C . GLU B 1 83 ? -6.305 -21.094 -3.746 1 98 83 GLU B C 1
ATOM 1670 O O . GLU B 1 83 ? -7.234 -21.891 -3.857 1 98 83 GLU B O 1
ATOM 1675 N N . VAL B 1 84 ? -5.039 -21.406 -3.596 1 96.38 84 VAL B N 1
ATOM 1676 C CA . VAL B 1 84 ? -4.656 -22.812 -3.598 1 96.38 84 VAL B CA 1
ATOM 1677 C C . VAL B 1 84 ? -3.844 -23.141 -2.344 1 96.38 84 VAL B C 1
ATOM 1679 O O . VAL B 1 84 ? -2.949 -22.375 -1.967 1 96.38 84 VAL B O 1
ATOM 1682 N N . GLN B 1 85 ? -4.246 -24.234 -1.707 1 93.88 85 GLN B N 1
ATOM 1683 C CA . GLN B 1 85 ? -3.453 -24.75 -0.597 1 93.88 85 GLN B CA 1
ATOM 1684 C C . GLN B 1 85 ? -2.762 -26.047 -0.972 1 93.88 85 GLN B C 1
ATOM 1686 O O . GLN B 1 85 ? -3.27 -27.141 -0.673 1 93.88 85 GLN B O 1
ATOM 1691 N N . ASP B 1 86 ? -1.755 -26 -1.696 1 91.62 86 ASP B N 1
ATOM 1692 C CA . ASP B 1 86 ? -0.926 -27.109 -2.148 1 91.62 86 ASP B CA 1
ATOM 1693 C C . ASP B 1 86 ? 0.487 -27.016 -1.578 1 91.62 86 ASP B C 1
ATOM 1695 O O . ASP B 1 86 ? 1.328 -26.281 -2.115 1 91.62 86 ASP B O 1
ATOM 1699 N N . LYS B 1 87 ? 0.685 -27.797 -0.568 1 89.12 87 LYS B N 1
ATOM 1700 C CA . LYS B 1 87 ? 1.937 -27.688 0.176 1 89.12 87 LYS B CA 1
ATOM 1701 C C . LYS B 1 87 ? 3.139 -27.906 -0.735 1 89.12 87 LYS B C 1
ATOM 1703 O O . LYS B 1 87 ? 4.148 -27.219 -0.623 1 89.12 87 LYS B O 1
ATOM 1708 N N . GLU B 1 88 ? 3.07 -28.938 -1.57 1 89.62 88 GLU B N 1
ATOM 1709 C CA . GLU B 1 88 ? 4.18 -29.266 -2.463 1 89.62 88 GLU B CA 1
ATOM 1710 C C . GLU B 1 88 ? 4.445 -28.125 -3.441 1 89.62 88 GLU B C 1
ATOM 1712 O O . GLU B 1 88 ? 5.598 -27.734 -3.652 1 89.62 88 GLU B O 1
ATOM 1717 N N . LEU B 1 89 ? 3.383 -27.609 -4.035 1 92.44 89 LEU B N 1
ATOM 1718 C CA . LEU B 1 89 ? 3.514 -26.484 -4.969 1 92.44 89 LEU B CA 1
ATOM 1719 C C . LEU B 1 89 ? 4.086 -25.266 -4.273 1 92.44 89 LEU B C 1
ATOM 1721 O O . LEU B 1 89 ? 5.023 -24.641 -4.773 1 92.44 89 LEU B O 1
ATOM 1725 N N . ILE B 1 90 ? 3.598 -24.875 -3.135 1 93.06 90 ILE B N 1
ATOM 1726 C CA . ILE B 1 90 ? 4.023 -23.703 -2.371 1 93.06 90 ILE B CA 1
ATOM 1727 C C . ILE B 1 90 ? 5.496 -23.844 -1.982 1 93.06 90 ILE B C 1
ATOM 1729 O O . ILE B 1 90 ? 6.266 -22.891 -2.07 1 93.06 90 ILE B O 1
ATOM 1733 N N . ALA B 1 91 ? 5.883 -25.047 -1.555 1 88.06 91 ALA B N 1
ATOM 1734 C CA . ALA B 1 91 ? 7.277 -25.297 -1.198 1 88.06 91 ALA B CA 1
ATOM 1735 C C . ALA B 1 91 ? 8.195 -25.078 -2.393 1 88.06 91 ALA B C 1
ATOM 1737 O O . ALA B 1 91 ? 9.305 -24.547 -2.242 1 88.06 91 ALA B O 1
ATOM 1738 N N . SER B 1 92 ? 7.789 -25.484 -3.541 1 89.38 92 SER B N 1
ATOM 1739 C CA . SER B 1 92 ? 8.602 -25.344 -4.742 1 89.38 92 SER B CA 1
ATOM 1740 C C . SER B 1 92 ? 8.766 -23.875 -5.137 1 89.38 92 SER B C 1
ATOM 1742 O O . SER B 1 92 ? 9.727 -23.516 -5.82 1 89.38 92 SER B O 1
ATOM 1744 N N . LEU B 1 93 ? 7.828 -23.062 -4.773 1 88.75 93 LEU B N 1
ATOM 1745 C CA . LEU B 1 93 ? 7.832 -21.656 -5.121 1 88.75 93 LEU B CA 1
ATOM 1746 C C . LEU B 1 93 ? 8.578 -20.844 -4.07 1 88.75 93 LEU B C 1
ATOM 1748 O O . LEU B 1 93 ? 8.992 -19.703 -4.332 1 88.75 93 LEU B O 1
ATOM 1752 N N . SER B 1 94 ? 8.633 -21.422 -2.898 1 78.25 94 SER B N 1
ATOM 1753 C CA . SER B 1 94 ? 9.203 -20.656 -1.792 1 78.25 94 SER B CA 1
ATOM 1754 C C . SER B 1 94 ? 10.695 -20.422 -1.989 1 78.25 94 SER B C 1
ATOM 1756 O O . SER B 1 94 ? 11.438 -21.359 -2.293 1 78.25 94 SER B O 1
ATOM 1758 N N . ARG B 1 95 ? 11.047 -19.281 -2.281 1 65.94 95 ARG B N 1
ATOM 1759 C CA . ARG B 1 95 ? 12.445 -18.906 -2.512 1 65.94 95 ARG B CA 1
ATOM 1760 C C . ARG B 1 95 ? 13.25 -18.984 -1.223 1 65.94 95 ARG B C 1
ATOM 1762 O O . ARG B 1 95 ? 14.469 -19.203 -1.258 1 65.94 95 ARG B O 1
ATOM 1769 N N . ARG B 1 96 ? 12.758 -18.562 -0.096 1 56.47 96 ARG B N 1
ATOM 1770 C CA . ARG B 1 96 ? 13.523 -18.594 1.145 1 56.47 96 ARG B CA 1
ATOM 1771 C C . ARG B 1 96 ? 13.547 -20 1.731 1 56.47 96 ARG B C 1
ATOM 1773 O O . ARG B 1 96 ? 12.508 -20.641 1.87 1 56.47 96 ARG B O 1
ATOM 1780 N N . THR B 1 97 ? 14.477 -20.703 1.187 1 47.28 97 THR B N 1
ATOM 1781 C CA . THR B 1 97 ? 14.75 -21.984 1.808 1 47.28 97 THR B CA 1
ATOM 1782 C C . THR B 1 97 ? 14.898 -21.844 3.32 1 47.28 97 THR B C 1
ATOM 1784 O O . THR B 1 97 ? 15.523 -22.672 3.973 1 47.28 97 THR B O 1
ATOM 1787 N N . SER B 1 98 ? 14.336 -20.875 3.869 1 44.5 98 SER B N 1
ATOM 1788 C CA . SER B 1 98 ? 14.797 -20.953 5.25 1 44.5 98 SER B CA 1
ATOM 1789 C C . SER B 1 98 ? 14.562 -22.344 5.828 1 44.5 98 SER B C 1
ATOM 1791 O O . SER B 1 98 ? 13.438 -22.844 5.82 1 44.5 98 SER B O 1
ATOM 1793 N N . ALA B 1 99 ? 15.523 -23.109 5.73 1 43.84 99 ALA B N 1
ATOM 1794 C CA . ALA B 1 99 ? 15.602 -24.359 6.469 1 43.84 99 ALA B CA 1
ATOM 1795 C C . ALA B 1 99 ? 14.672 -24.344 7.676 1 43.84 99 ALA B C 1
ATOM 1797 O O . ALA B 1 99 ? 14.125 -25.391 8.055 1 43.84 99 ALA B O 1
ATOM 1798 N N . ASN B 1 100 ? 14.578 -23.172 8.375 1 47.72 100 ASN B N 1
ATOM 1799 C CA . ASN B 1 100 ? 13.898 -23.156 9.672 1 47.72 100 ASN B CA 1
ATOM 1800 C C . ASN B 1 100 ? 12.422 -22.797 9.523 1 47.72 100 ASN B C 1
ATOM 1802 O O . ASN B 1 100 ? 11.797 -22.328 10.477 1 47.72 100 ASN B O 1
ATOM 1806 N N . GLU B 1 101 ? 12.031 -22.453 8.398 1 52.56 101 GLU B N 1
ATOM 1807 C CA . GLU B 1 101 ? 10.602 -22.156 8.391 1 52.56 101 GLU B CA 1
ATOM 1808 C C . GLU B 1 101 ? 9.789 -23.344 8.883 1 52.56 101 GLU B C 1
ATOM 1810 O O . GLU B 1 101 ? 10.031 -24.484 8.477 1 52.56 101 GLU B O 1
ATOM 1815 N N . ASP B 1 102 ? 9.258 -23.078 9.984 1 56.47 102 ASP B N 1
ATOM 1816 C CA . ASP B 1 102 ? 8.375 -24 10.672 1 56.47 102 ASP B CA 1
ATOM 1817 C C . ASP B 1 102 ? 7.312 -24.562 9.719 1 56.47 102 ASP B C 1
ATOM 1819 O O . ASP B 1 102 ? 6.457 -23.812 9.234 1 56.47 102 ASP B O 1
ATOM 1823 N N . ASP B 1 103 ? 7.652 -25.531 9.031 1 60.44 103 ASP B N 1
ATOM 1824 C CA . ASP B 1 103 ? 6.719 -26.281 8.195 1 60.44 103 ASP B CA 1
ATOM 1825 C C . ASP B 1 103 ? 5.309 -26.25 8.781 1 60.44 103 ASP B C 1
ATOM 1827 O O . ASP B 1 103 ? 4.348 -26.656 8.133 1 60.44 103 ASP B O 1
ATOM 1831 N N . SER B 1 104 ? 5.324 -25.688 10.016 1 66.56 104 SER B N 1
ATOM 1832 C CA . SER B 1 104 ? 4.035 -25.75 10.695 1 66.56 104 SER B CA 1
ATOM 1833 C C . SER B 1 104 ? 3.186 -24.516 10.359 1 66.56 104 SER B C 1
ATOM 1835 O O . SER B 1 104 ? 1.98 -24.5 10.625 1 66.56 104 SER B O 1
ATOM 1837 N N . ILE B 1 105 ? 3.803 -23.578 9.602 1 77.94 105 ILE B N 1
ATOM 1838 C CA . ILE B 1 105 ? 2.994 -22.391 9.344 1 77.94 105 ILE B CA 1
ATOM 1839 C C . ILE B 1 105 ? 2.199 -22.578 8.055 1 77.94 105 ILE B C 1
ATOM 1841 O O . ILE B 1 105 ? 2.768 -22.891 7.004 1 77.94 105 ILE B O 1
ATOM 1845 N N . GLU B 1 106 ? 0.886 -22.422 8.109 1 89.38 106 GLU B N 1
ATOM 1846 C CA . GLU B 1 106 ? -0.019 -22.562 6.973 1 89.38 106 GLU B CA 1
ATOM 1847 C C . GLU B 1 106 ? 0.197 -21.453 5.949 1 89.38 106 GLU B C 1
ATOM 1849 O O . GLU B 1 106 ? 0.25 -20.266 6.305 1 89.38 106 GLU B O 1
ATOM 1854 N N . ARG B 1 107 ? 0.417 -21.891 4.73 1 93.69 107 ARG B N 1
ATOM 1855 C CA . ARG B 1 107 ? 0.603 -20.938 3.639 1 93.69 107 ARG B CA 1
ATOM 1856 C C . ARG B 1 107 ? -0.405 -21.188 2.521 1 93.69 107 ARG B C 1
ATOM 1858 O O . ARG B 1 107 ? -0.936 -22.297 2.391 1 93.69 107 ARG B O 1
ATOM 1865 N N . PHE B 1 108 ? -0.694 -20.172 1.747 1 96.44 108 PHE B N 1
ATOM 1866 C CA . PHE B 1 108 ? -1.658 -20.188 0.653 1 96.44 108 PHE B CA 1
ATOM 1867 C C . PHE B 1 108 ? -1.07 -19.531 -0.595 1 96.44 108 PHE B C 1
ATOM 1869 O O . PHE B 1 108 ? -0.331 -18.547 -0.501 1 96.44 108 PHE B O 1
ATOM 1876 N N . LEU B 1 109 ? -1.359 -20.109 -1.675 1 97.31 109 LEU B N 1
ATOM 1877 C CA . LEU B 1 109 ? -1.029 -19.484 -2.951 1 97.31 109 LEU B CA 1
ATOM 1878 C C . LEU B 1 109 ? -2.238 -18.75 -3.527 1 97.31 109 LEU B C 1
ATOM 1880 O O . LEU B 1 109 ? -3.262 -19.375 -3.822 1 97.31 109 LEU B O 1
ATOM 1884 N N . ILE B 1 110 ? -2.15 -17.5 -3.68 1 98.56 110 ILE B N 1
ATOM 1885 C CA . ILE B 1 110 ? -3.264 -16.703 -4.18 1 98.56 110 ILE B CA 1
ATOM 1886 C C . ILE B 1 110 ? -2.926 -16.156 -5.57 1 98.56 110 ILE B C 1
ATOM 1888 O O . ILE B 1 110 ? -1.894 -15.508 -5.754 1 98.56 110 ILE B O 1
ATOM 1892 N N . TYR B 1 111 ? -3.824 -16.438 -6.48 1 98.81 111 TYR B N 1
ATOM 1893 C CA . TYR B 1 111 ? -3.648 -16 -7.859 1 98.81 111 TYR B CA 1
ATOM 1894 C C . TYR B 1 111 ? -4.445 -14.727 -8.141 1 98.81 111 TYR B C 1
ATOM 1896 O O . TYR B 1 111 ? -5.562 -14.57 -7.641 1 98.81 111 TYR B O 1
ATOM 1904 N N . PHE B 1 112 ? -3.863 -13.93 -8.984 1 98.94 112 PHE B N 1
ATOM 1905 C CA . PHE B 1 112 ? -4.52 -12.688 -9.375 1 98.94 112 PHE B CA 1
ATOM 1906 C C . PHE B 1 112 ? -4.488 -12.516 -10.891 1 98.94 112 PHE B C 1
ATOM 1908 O O . PHE B 1 112 ? -3.49 -12.844 -11.539 1 98.94 112 PHE B O 1
ATOM 1915 N N . ASN B 1 113 ? -5.57 -11.992 -11.359 1 98.88 113 ASN B N 1
ATOM 1916 C CA . ASN B 1 113 ? -5.539 -11.32 -12.656 1 98.88 113 ASN B CA 1
ATOM 1917 C C . ASN B 1 113 ? -5.055 -9.875 -12.523 1 98.88 113 ASN B C 1
ATOM 1919 O O . ASN B 1 113 ? -5.465 -9.156 -11.609 1 98.88 113 ASN B O 1
ATOM 1923 N N . VAL B 1 114 ? -4.141 -9.43 -13.43 1 98.88 114 VAL B N 1
ATOM 1924 C CA . VAL B 1 114 ? -3.713 -8.039 -13.484 1 98.88 114 VAL B CA 1
ATOM 1925 C C . VAL B 1 114 ? -4.641 -7.242 -14.406 1 98.88 114 VAL B C 1
ATOM 1927 O O . VAL B 1 114 ? -4.605 -7.406 -15.625 1 98.88 114 VAL B O 1
ATOM 1930 N N . GLU B 1 115 ? -5.367 -6.391 -13.773 1 98.56 115 GLU B N 1
ATOM 1931 C CA . GLU B 1 115 ? -6.332 -5.602 -14.539 1 98.56 115 GLU B CA 1
ATOM 1932 C C . GLU B 1 115 ? -5.66 -4.402 -15.203 1 98.56 115 GLU B C 1
ATOM 1934 O O . GLU B 1 115 ? -6.074 -3.975 -16.281 1 98.56 115 GLU B O 1
ATOM 1939 N N . LYS B 1 116 ? -4.836 -3.799 -14.508 1 98.12 116 LYS B N 1
ATOM 1940 C CA . LYS B 1 116 ? -4.16 -2.58 -14.945 1 98.12 116 LYS B CA 1
ATOM 1941 C C . LYS B 1 116 ? -2.734 -2.52 -14.406 1 98.12 116 LYS B C 1
ATOM 1943 O O . LYS B 1 116 ? -2.475 -2.936 -13.273 1 98.12 116 LYS B O 1
ATOM 1948 N N . ALA B 1 117 ? -1.806 -2.084 -15.266 1 98.69 117 ALA B N 1
ATOM 1949 C CA . ALA B 1 117 ? -0.421 -1.831 -14.875 1 98.69 117 ALA B CA 1
ATOM 1950 C C . ALA B 1 117 ? -0.028 -0.384 -15.156 1 98.69 117 ALA B C 1
ATOM 1952 O O . ALA B 1 117 ? -0.136 0.085 -16.297 1 98.69 117 ALA B O 1
ATOM 1953 N N . LEU B 1 118 ? 0.43 0.284 -14.125 1 98.5 118 LEU B N 1
ATOM 1954 C CA . LEU B 1 118 ? 0.84 1.678 -14.258 1 98.5 118 LEU B CA 1
ATOM 1955 C C . LEU B 1 118 ? 2.279 1.866 -13.789 1 98.5 118 LEU B C 1
ATOM 1957 O O . LEU B 1 118 ? 2.775 1.093 -12.961 1 98.5 118 LEU B O 1
ATOM 1961 N N . ALA B 1 119 ? 2.922 2.898 -14.328 1 97.81 119 ALA B N 1
ATOM 1962 C CA . ALA B 1 119 ? 4.199 3.32 -13.758 1 97.81 119 ALA B CA 1
ATOM 1963 C C . ALA B 1 119 ? 4.039 3.713 -12.289 1 97.81 119 ALA B C 1
ATOM 1965 O O . ALA B 1 119 ? 2.943 4.082 -11.859 1 97.81 119 ALA B O 1
ATOM 1966 N N . LEU B 1 120 ? 5.105 3.641 -11.57 1 97.75 120 LEU B N 1
ATOM 1967 C CA . LEU B 1 120 ? 5.078 3.938 -10.141 1 97.75 120 LEU B CA 1
ATOM 1968 C C . LEU B 1 120 ? 4.551 5.344 -9.891 1 97.75 120 LEU B C 1
ATOM 1970 O O . LEU B 1 120 ? 3.768 5.559 -8.961 1 97.75 120 LEU B O 1
ATOM 1974 N N . ILE B 1 121 ? 5.113 6.285 -10.641 1 95.19 121 ILE B N 1
ATOM 1975 C CA . ILE B 1 121 ? 4.707 7.68 -10.539 1 95.19 121 ILE B CA 1
ATOM 1976 C C . ILE B 1 121 ? 3.969 8.094 -11.812 1 95.19 121 ILE B C 1
ATOM 1978 O O . ILE B 1 121 ? 4.391 7.754 -12.914 1 95.19 121 ILE B O 1
ATOM 1982 N N . GLY B 1 122 ? 2.887 8.82 -11.656 1 91.69 122 GLY B N 1
ATOM 1983 C CA . GLY B 1 122 ? 2.143 9.312 -12.805 1 91.69 122 GLY B CA 1
ATOM 1984 C C . GLY B 1 122 ? 1.09 8.336 -13.297 1 91.69 122 GLY B C 1
ATOM 1985 O O . GLY B 1 122 ? 0.688 7.43 -12.57 1 91.69 122 GLY B O 1
ATOM 1986 N N . ASP B 1 123 ? 0.635 8.547 -14.562 1 92.88 123 ASP B N 1
ATOM 1987 C CA . ASP B 1 123 ? -0.521 7.816 -15.062 1 92.88 123 ASP B CA 1
ATOM 1988 C C . ASP B 1 123 ? -0.141 6.953 -16.266 1 92.88 123 ASP B C 1
ATOM 1990 O O . ASP B 1 123 ? -1.014 6.465 -16.984 1 92.88 123 ASP B O 1
ATOM 1994 N N . GLU B 1 124 ? 1.163 6.801 -16.516 1 95.56 124 GLU B N 1
ATOM 1995 C CA . GLU B 1 124 ? 1.574 5.977 -17.656 1 95.56 124 GLU B CA 1
ATOM 1996 C C . GLU B 1 124 ? 1.156 4.523 -17.453 1 95.56 124 GLU B C 1
ATOM 1998 O O . GLU B 1 124 ? 1.547 3.885 -16.484 1 95.56 124 GLU B O 1
ATOM 2003 N N . ALA B 1 125 ? 0.388 4.047 -18.469 1 97.75 125 ALA B N 1
ATOM 2004 C CA . ALA B 1 125 ? -0.086 2.666 -18.438 1 97.75 125 ALA B CA 1
ATOM 2005 C C . ALA B 1 125 ? 0.764 1.766 -19.328 1 97.75 125 ALA B C 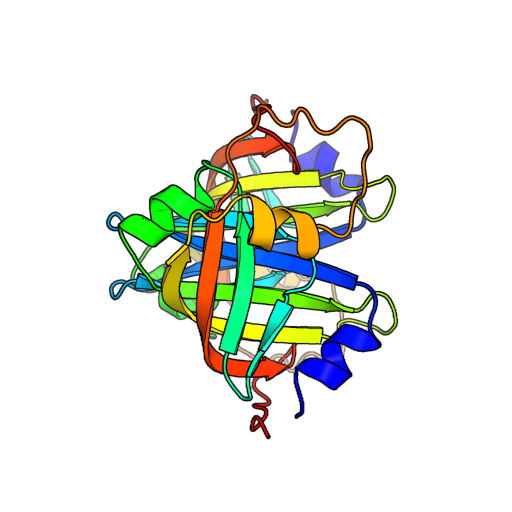1
ATOM 2007 O O . ALA B 1 125 ? 1.261 2.203 -20.359 1 97.75 125 ALA B O 1
ATOM 2008 N N . PHE B 1 126 ? 0.934 0.606 -18.844 1 97.69 126 PHE B N 1
ATOM 2009 C CA . PHE B 1 126 ? 1.649 -0.385 -19.641 1 97.69 126 PHE B CA 1
ATOM 2010 C C . PHE B 1 126 ? 0.688 -1.431 -20.188 1 97.69 126 PHE B C 1
ATOM 2012 O O . PHE B 1 126 ? -0.18 -1.928 -19.469 1 97.69 126 PHE B O 1
ATOM 2019 N N . GLU B 1 127 ? 0.887 -1.727 -21.438 1 97 127 GLU B N 1
ATOM 2020 C CA . GLU B 1 127 ? 0.233 -2.904 -21.984 1 97 127 GLU B CA 1
ATOM 2021 C C . GLU B 1 127 ? 1.031 -4.172 -21.703 1 97 127 GLU B C 1
ATOM 2023 O O . GLU B 1 127 ? 2.24 -4.219 -21.938 1 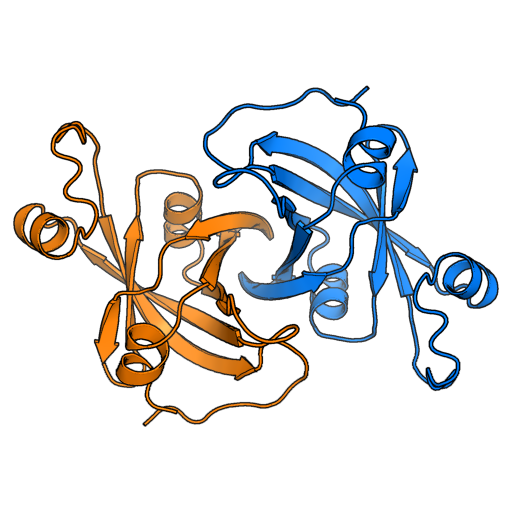97 127 GLU B O 1
ATOM 2028 N N . LEU B 1 128 ? 0.297 -5.098 -21.203 1 96.81 128 LEU B N 1
ATOM 2029 C CA . LEU B 1 128 ? 0.98 -6.348 -20.875 1 96.81 128 LEU B CA 1
ATOM 2030 C C . LEU B 1 128 ? 1.05 -7.258 -22.094 1 96.81 128 LEU B C 1
ATOM 2032 O O . LEU B 1 128 ? 0.105 -7.32 -22.891 1 96.81 128 LEU B O 1
ATOM 2036 N N . GLU B 1 129 ? 2.242 -7.953 -22.328 1 91.88 129 GLU B N 1
ATOM 2037 C CA . GLU B 1 129 ? 2.492 -8.789 -23.5 1 91.88 129 GLU B CA 1
ATOM 2038 C C . GLU B 1 129 ? 2.848 -10.219 -23.094 1 91.88 129 GLU B C 1
ATOM 2040 O O . GLU B 1 129 ? 3.406 -10.445 -22.016 1 91.88 129 GLU B O 1
#

Foldseek 3Di:
DALVVVLVPFDWWKKKKAAAPVGDIDIDIADRWDDDDQFKTKGKAFPDDRVVRCVHPQWMKMWTATPDDDQWTKIFTKGWDDKDQDLVVSVVVDPCVVVPPPSPTGIIMIMIGTPWMAIRDDRHTDDTD/DALVVVLVPFDWWKKKKAAAPVGDIDIDIADRWDDDDQFKTKGKAFPDDRVVRCVHPQWMKMWTATPDDDQWTKIFTKGWDDKDQDLVVSVVVDPCVVVPPPSPTGIIMIMIGTPWMAIRDDRHTDDTD

Radius of gyration: 18.34 Å; Cα contacts (8 Å, |Δi|>4): 596; chains: 2; bounding box: 35×59×47 Å

Sequence (258 aa):
MRLQEYFAGQSGVGVISTANNKGEVNSAVYAKPHVTGKNSIAFVTRDKLTRANLQENVKANYLFIEKEGDFKGIRLYLTMTEEVQDKELIASLSRRTSANEDDSIERFLIYFNVEKALALIGDEAFELEMRLQEYFAGQSGVGVISTANNKGEVNSAVYAKPHVTGKNSIAFVTRDKLTRANLQENVKANYLFIEKEGDFKGIRLYLTMTEEVQDKELIASLSRRTSANEDDSIERFLIYFNVEKALALIGDEAFELE

pLDDT: mean 92.63, std 12.08, range [43.72, 98.94]